Protein AF-A0A401X2Y4-F1 (afdb_monomer_lite)

Organism: NCBI:txid1226660

Foldseek 3Di:
DPQLVVLLVVDDPPPPVSNLVQLPDPVSLVNLVCVLCQLVDDDDPSVVCVVVVNDPDLDDSDQQQKAWCFAPQPVRHRPGSVVLVVVLQVCLPDPDPPPPVPHPSSVLSVPADRPDDDSSSVVSSRCNVTPVRTDIDGDRPPPDVVVNVCQLPDPPDQPAPQVADPCFARDESPCRLLVSLLNQVVVPDVSNVVSLCSNFVVVCVVQQFQTRDDDPLAFPWDWDFDVVLSNVFDFVVQWDWDQDPVVRDIGIYGPSQRGTAWTAARNRTQDHRHDGDPCHVVDDRYDDIDRCPDPVNVSRD

Secondary structure (DSSP, 8-state):
---HHHHHHTS-TT-HHHHHHHHT-HHHHHHHHHHHHTTTSSSSHHHHHHHTT--S-SS---GGG-EEEE-S-GGGTTSBTHHHHHHHHHHHH-S-----TT-HHHHHHHTS-SS---HHHHHHHHHHHHGGG-EEE---S---HHHHHHHHT-TT--TT----STTTTT---TTHHHHHHHHHHTT-HHHHHHHHHHHTHHHHHHHTBS-S--STTS---EEEE-HHHHHH--GGG-EEEEEEGGGTEEEEEE--TTTEEEEEETTEEEEETTEE-TTBTTB--S-PPPBTTSGGGTT--

Sequence (301 aa):
MRNPRRVLNELELDDRSGRARILNNPQWVKAFRKMWLKGKKGWSLASILRRLRLEDVVLTRQLDDMIVAECPLASWVGETLEAPYRRLLKYQTSSSHNPSLHDEETTFFSSFPNPIKDDAAFFLHLMQAWDTDLRWETTFANRNAKTLRKLLFHKQTLPGFNDSGAHLANIGFYDGNLRALKIAQQEGLQQVSRMVHRLTELPAKFFGINAGLVRPGAQADLCIIDPVALEKWDPEKTYHFIHRSQFGCRQIVNRPDAVVRNVIIGGKMVWDNGIYSEDFGKTASGRVIRAKDHPLEQGKM

Radius of gyration: 24.64 Å; chains: 1; bounding box: 68×46×63 Å

InterPro domains:
  IPR006680 Amidohydrolase-related [PF01979] (193-270)
  IPR011059 Metal-dependent hydrolase, composite domain superfamily [G3DSA:2.30.40.10] (161-295)
  IPR011059 Metal-dependent hydrolase, composite domain superfamily [SSF51338] (193-279)

Structure (mmCIF, N/CA/C/O backbone):
data_AF-A0A401X2Y4-F1
#
_entry.id   AF-A0A401X2Y4-F1
#
loop_
_atom_site.group_PDB
_atom_site.id
_atom_site.type_symbol
_atom_site.label_atom_id
_atom_site.label_alt_id
_atom_site.label_comp_id
_atom_site.label_asym_id
_atom_site.label_entity_id
_atom_site.label_seq_id
_atom_site.pdbx_PDB_ins_code
_atom_site.Cartn_x
_atom_site.Cartn_y
_atom_site.Cartn_z
_atom_site.occupancy
_atom_site.B_iso_or_equiv
_atom_site.auth_seq_id
_atom_site.auth_comp_id
_atom_site.auth_asym_id
_atom_site.auth_atom_id
_atom_site.pdbx_PDB_model_num
ATOM 1 N N . MET A 1 1 ? -1.386 16.624 -28.128 1.00 49.09 1 MET A N 1
ATOM 2 C CA . MET A 1 1 ? -1.174 15.158 -28.030 1.00 49.09 1 MET A CA 1
ATOM 3 C C . MET A 1 1 ? -1.725 14.686 -26.697 1.00 49.09 1 MET A C 1
ATOM 5 O O . MET A 1 1 ? -1.390 15.301 -25.691 1.00 49.09 1 MET A O 1
ATOM 9 N N . ARG A 1 2 ? -2.571 13.645 -26.681 1.00 60.19 2 ARG A N 1
ATOM 10 C CA . ARG A 1 2 ? -3.011 13.004 -25.428 1.00 60.19 2 ARG A CA 1
ATOM 11 C C . ARG A 1 2 ? -1.785 12.472 -24.667 1.00 60.19 2 ARG A C 1
ATOM 13 O O . ARG A 1 2 ? -0.788 12.111 -25.289 1.00 60.19 2 ARG A O 1
ATOM 20 N N . ASN A 1 3 ? -1.843 12.456 -23.334 1.00 77.06 3 ASN A N 1
ATOM 21 C CA . ASN A 1 3 ? -0.796 11.872 -22.486 1.00 77.06 3 ASN A CA 1
ATOM 22 C C . ASN A 1 3 ? -0.566 10.405 -22.917 1.00 77.06 3 ASN A C 1
ATOM 24 O O . ASN A 1 3 ? -1.526 9.638 -22.854 1.00 77.06 3 ASN A O 1
ATOM 28 N N . PRO A 1 4 ? 0.652 9.999 -23.339 1.00 79.62 4 PRO A N 1
ATOM 29 C CA . PRO A 1 4 ? 0.908 8.664 -23.891 1.00 79.62 4 PRO A CA 1
ATOM 30 C C . PRO A 1 4 ? 0.445 7.518 -22.986 1.00 79.62 4 PRO A C 1
ATOM 32 O O . PRO A 1 4 ? -0.037 6.506 -23.483 1.00 79.62 4 PRO A O 1
ATOM 35 N N . ARG A 1 5 ? 0.520 7.707 -21.661 1.00 79.62 5 ARG A N 1
ATOM 36 C CA . ARG A 1 5 ? 0.067 6.722 -20.665 1.00 79.62 5 ARG A CA 1
ATOM 37 C C . ARG A 1 5 ? -1.445 6.514 -20.679 1.00 79.62 5 ARG A C 1
ATOM 39 O O . ARG A 1 5 ? -1.909 5.399 -20.499 1.00 79.62 5 ARG A O 1
ATOM 46 N N . ARG A 1 6 ? -2.214 7.581 -20.920 1.00 83.19 6 ARG A N 1
ATOM 47 C CA . ARG A 1 6 ? -3.681 7.517 -20.944 1.00 83.19 6 ARG A CA 1
ATOM 48 C C . ARG A 1 6 ? -4.176 6.595 -22.056 1.00 83.19 6 ARG A C 1
ATOM 50 O O . ARG A 1 6 ? -5.133 5.878 -21.841 1.00 83.19 6 ARG A O 1
ATOM 57 N N . VAL A 1 7 ? -3.489 6.580 -23.197 1.00 86.75 7 VAL A N 1
ATOM 58 C CA . VAL A 1 7 ? -3.864 5.754 -24.355 1.00 86.75 7 VAL A CA 1
ATOM 59 C C . VAL A 1 7 ? -3.752 4.256 -24.044 1.00 86.75 7 VAL A C 1
ATOM 61 O O . VAL A 1 7 ? -4.580 3.487 -24.508 1.00 86.75 7 VAL A O 1
ATOM 64 N N . LEU A 1 8 ? -2.771 3.841 -23.232 1.00 86.69 8 LEU A N 1
ATOM 65 C CA . LEU A 1 8 ? -2.657 2.444 -22.791 1.00 86.69 8 LEU A CA 1
ATOM 66 C C . LEU A 1 8 ? -3.745 2.067 -21.779 1.00 86.69 8 LEU A C 1
ATOM 68 O O . LEU A 1 8 ? -4.275 0.966 -21.846 1.00 86.69 8 LEU A O 1
ATOM 72 N N . ASN A 1 9 ? -4.094 2.990 -20.879 1.00 85.19 9 ASN A N 1
ATOM 73 C CA . ASN A 1 9 ? -5.117 2.773 -19.851 1.00 85.19 9 ASN A CA 1
ATOM 74 C C . ASN A 1 9 ? -6.560 2.879 -20.381 1.00 85.19 9 ASN A C 1
ATOM 76 O O . ASN A 1 9 ? -7.489 2.589 -19.640 1.00 85.19 9 ASN A O 1
ATOM 80 N N . GLU A 1 10 ? -6.757 3.363 -21.612 1.00 89.44 10 GLU A N 1
ATOM 81 C CA . GLU A 1 10 ? -8.073 3.429 -22.270 1.00 89.44 10 GLU A CA 1
ATOM 82 C C . GLU A 1 10 ? -8.524 2.056 -22.801 1.00 89.44 10 GLU A C 1
ATOM 84 O O . GLU A 1 10 ? -9.693 1.898 -23.138 1.00 89.44 10 GLU A O 1
ATOM 89 N N . LEU A 1 11 ? -7.616 1.078 -22.880 1.00 89.88 11 LEU A N 1
ATOM 90 C CA . LEU A 1 11 ? -7.935 -0.294 -23.263 1.00 89.88 11 LEU A CA 1
ATOM 91 C C . LEU A 1 11 ? -8.299 -1.142 -22.045 1.00 89.88 11 LEU A C 1
ATOM 93 O O . LEU A 1 11 ? -7.768 -0.936 -20.952 1.00 89.88 11 LEU A O 1
ATOM 97 N N . GLU A 1 12 ? -9.146 -2.145 -22.270 1.00 87.06 12 GLU A N 1
ATOM 98 C CA . GLU A 1 12 ? -9.455 -3.164 -21.268 1.00 87.06 12 GLU A CA 1
ATOM 99 C C . GLU A 1 12 ? -8.186 -3.889 -20.811 1.00 87.06 12 GLU A C 1
ATOM 101 O O . GLU A 1 12 ? -7.270 -4.128 -21.604 1.00 87.06 12 GLU A O 1
ATOM 106 N N . LEU A 1 13 ? -8.136 -4.281 -19.535 1.00 83.31 13 LEU A N 1
ATOM 107 C CA . LEU A 1 13 ? -6.979 -4.967 -18.942 1.00 83.31 13 LEU A CA 1
ATOM 108 C C . LEU A 1 13 ? -6.581 -6.232 -19.713 1.00 83.31 13 LEU A C 1
ATOM 110 O O . LEU A 1 13 ? -5.391 -6.503 -19.852 1.00 83.31 13 LEU A O 1
ATOM 114 N N . ASP A 1 14 ? -7.537 -6.932 -20.313 1.00 86.62 14 ASP A N 1
ATOM 115 C CA . ASP A 1 14 ? -7.273 -8.173 -21.045 1.00 86.62 14 ASP A CA 1
ATOM 116 C C . ASP A 1 14 ? -6.919 -7.942 -22.528 1.00 86.62 14 ASP A C 1
ATOM 118 O O . ASP A 1 14 ? -6.455 -8.862 -23.203 1.00 86.62 14 ASP A O 1
ATOM 122 N N . ASP A 1 15 ? -7.036 -6.708 -23.047 1.00 92.88 15 ASP A N 1
ATOM 123 C CA . ASP A 1 15 ? -6.665 -6.377 -24.433 1.00 92.88 15 ASP A CA 1
ATOM 124 C C . ASP A 1 15 ? -5.148 -6.183 -24.611 1.00 92.88 15 ASP A C 1
ATOM 126 O O . ASP A 1 15 ? -4.638 -5.097 -24.923 1.00 92.88 15 ASP A O 1
ATOM 130 N N . ARG A 1 16 ? -4.403 -7.283 -24.453 1.00 93.94 16 ARG A N 1
ATOM 131 C CA . ARG A 1 16 ? -2.962 -7.335 -24.744 1.00 93.94 16 ARG A CA 1
ATOM 132 C C . ARG A 1 16 ? -2.663 -6.959 -26.197 1.00 93.94 16 ARG A C 1
ATOM 134 O O . ARG A 1 16 ? -1.670 -6.292 -26.476 1.00 93.94 16 ARG A O 1
ATOM 141 N N . SER A 1 17 ? -3.533 -7.352 -27.130 1.00 95.00 17 SER A N 1
ATOM 142 C CA . SER A 1 17 ? -3.347 -7.117 -28.568 1.00 95.00 17 SER A CA 1
ATOM 143 C C . SER A 1 17 ? -3.398 -5.625 -28.930 1.00 95.00 17 SER A C 1
ATOM 145 O O . SER A 1 17 ? -2.570 -5.122 -29.695 1.00 95.00 17 SER A O 1
ATOM 147 N N . GLY A 1 18 ? -4.345 -4.883 -28.353 1.00 95.50 18 GLY A N 1
ATOM 148 C CA . GLY A 1 18 ? -4.478 -3.443 -28.501 1.00 95.50 18 GLY A CA 1
ATOM 149 C C . GLY A 1 18 ? -3.293 -2.712 -27.892 1.00 95.50 18 GLY A C 1
ATOM 150 O O . GLY A 1 18 ? -2.702 -1.856 -28.559 1.00 95.50 18 GLY A O 1
ATOM 151 N N . ARG A 1 19 ? -2.876 -3.096 -26.678 1.00 95.56 19 ARG A N 1
ATOM 152 C CA . ARG A 1 19 ? -1.687 -2.513 -26.042 1.00 95.56 19 ARG A CA 1
ATOM 153 C C . ARG A 1 19 ? -0.428 -2.781 -26.853 1.00 95.56 19 ARG A C 1
ATOM 155 O O . ARG A 1 19 ? 0.315 -1.837 -27.112 1.00 95.56 19 ARG A O 1
ATOM 162 N N . ALA A 1 20 ? -0.235 -3.997 -27.361 1.00 95.19 20 ALA A N 1
ATOM 163 C CA . ALA A 1 20 ? 0.886 -4.329 -28.236 1.00 95.19 20 ALA A CA 1
ATOM 164 C C . ALA A 1 20 ? 0.915 -3.447 -29.499 1.00 95.19 20 ALA A C 1
ATOM 166 O O . ALA A 1 20 ? 1.973 -2.930 -29.860 1.00 95.19 20 ALA A O 1
ATOM 167 N N . ARG A 1 21 ? -0.234 -3.187 -30.143 1.00 96.25 21 ARG A N 1
ATOM 168 C CA . ARG A 1 21 ? -0.310 -2.260 -31.293 1.00 96.25 21 ARG A CA 1
ATOM 169 C C . ARG A 1 21 ? 0.109 -0.834 -30.928 1.00 96.25 21 ARG A C 1
ATOM 171 O O . ARG A 1 21 ? 0.808 -0.189 -31.707 1.00 96.25 21 ARG A O 1
ATOM 178 N N . ILE A 1 22 ? -0.286 -0.338 -29.754 1.00 95.06 22 ILE A N 1
ATOM 179 C CA . ILE A 1 22 ? 0.102 0.998 -29.270 1.00 95.06 22 ILE A CA 1
ATOM 180 C C . ILE A 1 22 ? 1.598 1.046 -28.945 1.00 95.06 22 ILE A C 1
ATOM 182 O O . ILE A 1 22 ? 2.294 1.955 -29.397 1.00 95.06 22 ILE A O 1
ATOM 186 N N . LEU A 1 23 ? 2.098 0.060 -28.195 1.00 94.56 23 LEU A N 1
ATOM 187 C CA . LEU A 1 23 ? 3.493 -0.033 -27.762 1.00 94.56 23 LEU A CA 1
ATOM 188 C C . LEU A 1 23 ? 4.467 -0.154 -28.940 1.00 94.56 23 LEU A C 1
ATOM 190 O O . LEU A 1 23 ? 5.599 0.315 -28.839 1.00 94.56 23 LEU A O 1
ATOM 194 N N . ASN A 1 24 ? 4.029 -0.727 -30.063 1.00 94.62 24 ASN A N 1
ATOM 195 C CA . ASN A 1 24 ? 4.819 -0.844 -31.291 1.00 94.62 24 ASN A CA 1
ATOM 196 C C . ASN A 1 24 ? 4.599 0.312 -32.287 1.00 94.62 24 ASN A C 1
ATOM 198 O O . ASN A 1 24 ? 5.260 0.365 -33.323 1.00 94.62 24 ASN A O 1
ATOM 202 N N . ASN A 1 25 ? 3.712 1.274 -32.001 1.00 96.06 25 ASN A N 1
ATOM 203 C CA . ASN A 1 25 ? 3.478 2.414 -32.886 1.00 96.06 25 ASN A CA 1
ATOM 204 C C . ASN A 1 25 ? 4.628 3.445 -32.783 1.00 96.06 25 ASN A C 1
ATOM 206 O O . ASN A 1 25 ? 4.812 4.049 -31.719 1.00 96.06 25 ASN A O 1
ATOM 210 N N . PRO A 1 26 ? 5.349 3.762 -33.881 1.00 95.38 26 PRO A N 1
ATOM 211 C CA . PRO A 1 26 ? 6.494 4.678 -33.841 1.00 95.38 26 PRO A CA 1
ATOM 212 C C . PRO A 1 26 ? 6.163 6.092 -33.341 1.00 95.38 26 PRO A C 1
ATOM 214 O O . PRO A 1 26 ? 6.978 6.729 -32.664 1.00 95.38 26 PRO A O 1
ATOM 217 N N . GLN A 1 27 ? 4.966 6.605 -33.648 1.00 94.50 27 GLN A N 1
ATOM 218 C CA . GLN A 1 27 ? 4.532 7.928 -33.192 1.00 94.50 27 GLN A CA 1
ATOM 219 C C . GLN A 1 27 ? 4.286 7.935 -31.682 1.00 94.50 27 GLN A C 1
ATOM 221 O O . GLN A 1 27 ? 4.707 8.871 -30.993 1.00 94.50 27 GLN A O 1
ATOM 226 N N . TRP A 1 28 ? 3.650 6.881 -31.162 1.00 94.44 28 TRP A N 1
ATOM 227 C CA . TRP A 1 28 ? 3.417 6.732 -29.729 1.00 94.44 28 TRP A CA 1
ATOM 228 C C . TRP A 1 28 ? 4.736 6.551 -28.973 1.00 94.44 28 TRP A C 1
ATOM 230 O O . TRP A 1 28 ? 4.981 7.282 -28.015 1.00 94.44 28 TRP A O 1
ATOM 240 N N . VAL A 1 29 ? 5.640 5.692 -29.460 1.00 94.56 29 VAL A N 1
ATOM 241 C CA . VAL A 1 29 ? 6.982 5.487 -28.882 1.00 94.56 29 VAL A CA 1
ATOM 242 C C . VAL A 1 29 ? 7.750 6.808 -28.798 1.00 94.56 29 VAL A C 1
ATOM 244 O O . VAL A 1 29 ? 8.319 7.144 -27.756 1.00 94.56 29 VAL A O 1
ATOM 247 N N . LYS A 1 30 ? 7.728 7.620 -29.863 1.00 93.75 30 LYS A N 1
ATOM 248 C CA . LYS A 1 30 ? 8.357 8.951 -29.866 1.00 93.75 30 LYS A CA 1
ATOM 249 C C . LYS A 1 30 ? 7.748 9.873 -28.803 1.00 93.75 30 LYS A C 1
ATOM 251 O O . LYS A 1 30 ? 8.491 10.564 -28.098 1.00 93.75 30 LYS A O 1
ATOM 256 N N . ALA A 1 31 ? 6.422 9.883 -28.665 1.00 92.06 31 ALA A N 1
ATOM 257 C CA . ALA A 1 31 ? 5.724 10.689 -27.665 1.00 92.06 31 ALA A CA 1
ATOM 258 C C . ALA A 1 31 ? 6.015 10.213 -26.229 1.00 92.06 31 ALA A C 1
ATOM 260 O O . ALA A 1 31 ? 6.309 11.041 -25.362 1.00 92.06 31 ALA A O 1
ATOM 261 N N . PHE A 1 32 ? 6.009 8.898 -25.989 1.00 92.44 32 PHE A N 1
ATOM 262 C CA . PHE A 1 32 ? 6.362 8.295 -24.706 1.00 92.44 32 PHE A CA 1
ATOM 263 C C . PHE A 1 32 ? 7.794 8.647 -24.310 1.00 92.44 32 PHE A C 1
ATOM 265 O O . PHE A 1 32 ? 8.014 9.154 -23.216 1.00 92.44 32 PHE A O 1
ATOM 272 N N . ARG A 1 33 ? 8.770 8.481 -25.210 1.00 92.69 33 ARG A N 1
ATOM 273 C CA . ARG A 1 33 ? 10.176 8.824 -24.938 1.00 92.69 33 ARG A CA 1
ATOM 274 C C . ARG A 1 33 ? 10.356 10.307 -24.624 1.00 92.69 33 ARG A C 1
ATOM 276 O O . ARG A 1 33 ? 11.074 10.648 -23.686 1.00 92.69 33 ARG A O 1
ATOM 283 N N . LYS A 1 34 ? 9.677 11.196 -25.361 1.00 90.50 34 LYS A N 1
ATOM 284 C CA . LYS A 1 34 ? 9.677 12.641 -25.072 1.00 90.50 34 LYS A CA 1
ATOM 285 C C . LYS A 1 34 ? 9.145 12.921 -23.664 1.00 90.50 34 LYS A C 1
ATOM 287 O O . LYS A 1 34 ? 9.745 13.709 -22.936 1.00 90.50 34 LYS A O 1
ATOM 292 N N . MET A 1 35 ? 8.051 12.265 -23.275 1.00 89.25 35 MET A N 1
ATOM 293 C CA . MET A 1 35 ? 7.505 12.354 -21.921 1.00 89.25 35 MET A CA 1
ATOM 294 C C . MET A 1 35 ? 8.481 11.778 -20.888 1.00 89.25 35 MET A C 1
ATOM 296 O O . MET A 1 35 ? 8.732 12.437 -19.891 1.00 89.25 35 MET A O 1
ATOM 300 N N . TRP A 1 36 ? 9.057 10.595 -21.107 1.00 90.44 36 TRP A N 1
ATOM 301 C CA . TRP A 1 36 ? 9.941 9.910 -20.159 1.00 90.44 36 TRP A CA 1
ATOM 302 C C . TRP A 1 36 ? 11.241 10.678 -19.886 1.00 90.44 36 TRP A C 1
ATOM 304 O O . TRP A 1 36 ? 11.694 10.769 -18.747 1.00 90.44 36 TRP A O 1
ATOM 314 N N . LEU A 1 37 ? 11.820 11.289 -20.922 1.00 89.75 37 LEU A N 1
ATOM 315 C CA . LEU A 1 37 ? 13.103 11.992 -20.847 1.00 89.75 37 LEU A CA 1
ATOM 316 C C . LEU A 1 37 ? 12.984 13.472 -20.435 1.00 89.75 37 LEU A C 1
ATOM 318 O O . LEU A 1 37 ? 14.005 14.111 -20.169 1.00 89.75 37 LEU A O 1
ATOM 322 N N . LYS A 1 38 ? 11.770 14.041 -20.366 1.00 86.25 38 LYS A N 1
ATOM 323 C CA . LYS A 1 38 ? 11.537 15.441 -19.951 1.00 86.25 38 LYS A CA 1
ATOM 324 C C . LYS A 1 38 ? 12.206 15.714 -18.593 1.00 86.25 38 LYS A C 1
ATOM 326 O O . LYS A 1 38 ? 11.891 15.033 -17.623 1.00 86.25 38 LYS A O 1
ATOM 331 N N . GLY A 1 39 ? 13.124 16.679 -18.523 1.00 80.81 39 GLY A N 1
ATOM 332 C CA . GLY A 1 39 ? 13.844 17.040 -17.289 1.00 80.81 39 GLY A CA 1
ATOM 333 C C . GLY A 1 39 ? 14.999 16.105 -16.892 1.00 80.81 39 GLY A C 1
ATOM 334 O O . GLY A 1 39 ? 15.643 16.335 -15.870 1.00 80.81 39 GLY A O 1
ATOM 335 N N . LYS A 1 40 ? 15.308 15.057 -17.674 1.00 81.94 40 LYS A N 1
ATOM 336 C CA . LYS A 1 40 ? 16.431 14.147 -17.373 1.00 81.94 40 LYS A CA 1
ATOM 337 C C . LYS A 1 40 ? 17.803 14.648 -17.829 1.00 81.94 40 LYS A C 1
ATOM 339 O O . LYS A 1 40 ? 18.806 14.221 -17.268 1.00 81.94 40 LYS A O 1
ATOM 344 N N . LYS A 1 41 ? 17.862 15.536 -18.826 1.00 73.94 41 LYS A N 1
ATOM 345 C CA . LYS A 1 41 ? 19.114 16.032 -19.427 1.00 73.94 41 LYS A CA 1
ATOM 346 C C . LYS A 1 41 ? 19.201 17.560 -19.369 1.00 73.94 41 LYS A C 1
ATOM 348 O O . LYS A 1 41 ? 18.191 18.243 -19.514 1.00 73.94 41 LYS A O 1
ATOM 353 N N . GLY A 1 42 ? 20.423 18.071 -19.200 1.00 72.50 42 GLY A N 1
ATOM 354 C CA . GLY A 1 42 ? 20.752 19.501 -19.250 1.00 72.50 42 GLY A CA 1
ATOM 355 C C . GLY A 1 42 ? 20.297 20.324 -18.037 1.00 72.50 42 GLY A C 1
ATOM 356 O O . GLY A 1 42 ? 19.650 19.816 -17.120 1.00 72.50 42 GLY A O 1
ATOM 357 N N . TRP A 1 43 ? 20.632 21.615 -18.055 1.00 68.19 43 TRP A N 1
ATOM 358 C CA . TRP A 1 43 ? 20.159 22.629 -17.109 1.00 68.19 43 TRP A CA 1
ATOM 359 C C . TRP A 1 43 ? 18.930 23.334 -17.694 1.00 68.19 43 TRP A C 1
ATOM 361 O O . TRP A 1 43 ? 19.042 24.213 -18.539 1.00 68.19 43 TRP A O 1
ATOM 371 N N . SER A 1 44 ? 17.742 22.903 -17.280 1.00 78.50 44 SER A N 1
ATOM 372 C CA . SER A 1 44 ? 16.461 23.509 -17.660 1.00 78.50 44 SER A CA 1
ATOM 373 C C . SER A 1 44 ? 15.562 23.629 -16.432 1.00 78.50 44 SER A C 1
ATOM 375 O O . SER A 1 44 ? 15.789 22.925 -15.446 1.00 78.50 44 SER A O 1
ATOM 377 N N . LEU A 1 45 ? 14.506 24.450 -16.492 1.00 77.69 45 LEU A N 1
ATOM 378 C CA . LEU A 1 45 ? 13.511 24.524 -15.414 1.00 77.69 45 LEU A CA 1
ATOM 379 C C . LEU A 1 45 ? 12.928 23.137 -15.092 1.00 77.69 45 LEU A C 1
ATOM 381 O O . LEU A 1 45 ? 12.810 22.777 -13.927 1.00 77.69 45 LEU A O 1
ATOM 385 N N . ALA A 1 46 ? 12.658 22.317 -16.113 1.00 74.44 46 ALA A N 1
ATOM 386 C CA . ALA A 1 46 ? 12.198 20.941 -15.928 1.00 74.44 46 ALA A CA 1
ATOM 387 C C . ALA A 1 46 ? 13.242 20.063 -15.214 1.00 74.44 46 ALA A C 1
ATOM 389 O O . ALA A 1 46 ? 12.879 19.229 -14.390 1.00 74.44 46 ALA A O 1
ATOM 390 N N . SER A 1 47 ? 14.534 20.261 -15.487 1.00 74.56 47 SER A N 1
ATOM 391 C CA . SER A 1 47 ? 15.616 19.544 -14.801 1.00 74.56 47 SER A CA 1
ATOM 392 C C . SER A 1 47 ? 15.760 19.974 -13.339 1.00 74.56 47 SER A C 1
ATOM 394 O O . SER A 1 47 ? 16.026 19.137 -12.478 1.00 74.56 47 SER A O 1
ATOM 396 N N . ILE A 1 48 ? 15.564 21.263 -13.046 1.00 76.50 48 ILE A N 1
ATOM 397 C CA . ILE A 1 48 ? 15.580 21.809 -11.682 1.00 76.50 48 ILE A CA 1
ATOM 398 C C . ILE A 1 48 ? 14.372 21.287 -10.896 1.00 76.50 48 ILE A C 1
ATOM 400 O O . ILE A 1 48 ? 14.554 20.707 -9.829 1.00 76.50 48 ILE A O 1
ATOM 404 N N . LEU A 1 49 ? 13.159 21.401 -11.449 1.00 76.38 49 LEU A N 1
ATOM 405 C CA . LEU A 1 49 ? 11.938 20.866 -10.836 1.00 76.38 49 LEU A CA 1
ATOM 406 C C . LEU A 1 49 ? 12.053 19.361 -10.577 1.00 76.38 49 LEU A C 1
ATOM 408 O O . LEU A 1 49 ? 11.691 18.904 -9.496 1.00 76.38 49 LEU A O 1
ATOM 412 N N . ARG A 1 50 ? 12.643 18.598 -11.508 1.00 76.50 50 ARG A N 1
ATOM 413 C CA . ARG A 1 50 ? 12.931 17.172 -11.310 1.00 76.50 50 ARG A CA 1
ATOM 414 C C . ARG A 1 50 ? 13.885 16.909 -10.153 1.00 76.50 50 ARG A C 1
ATOM 416 O O . ARG A 1 50 ? 13.592 16.061 -9.315 1.00 76.50 50 ARG A O 1
ATOM 423 N N . ARG A 1 51 ? 15.010 17.630 -10.080 1.00 75.44 51 ARG A N 1
ATOM 424 C CA . ARG A 1 51 ? 15.970 17.504 -8.964 1.00 75.44 51 ARG A CA 1
ATOM 425 C C . ARG A 1 51 ? 15.324 17.830 -7.616 1.00 75.44 51 ARG A C 1
ATOM 427 O O . ARG A 1 51 ? 15.673 17.212 -6.618 1.00 75.44 51 ARG A O 1
ATOM 434 N N . LEU A 1 52 ? 14.354 18.742 -7.606 1.00 76.88 52 LEU A N 1
ATOM 435 C CA . LEU A 1 52 ? 13.557 19.098 -6.430 1.00 76.88 52 LEU A CA 1
ATOM 436 C C . LEU A 1 52 ? 12.340 18.178 -6.201 1.00 76.88 52 LEU A C 1
ATOM 438 O O . LEU A 1 52 ? 11.616 18.376 -5.230 1.00 76.88 52 LEU A O 1
ATOM 442 N N . ARG A 1 53 ? 12.104 17.174 -7.063 1.00 71.19 53 ARG A N 1
ATOM 443 C CA . ARG A 1 53 ? 10.920 16.290 -7.060 1.00 71.19 53 ARG A CA 1
ATOM 444 C C . ARG A 1 53 ? 9.574 17.051 -7.111 1.00 71.19 53 ARG A C 1
ATOM 446 O O . ARG A 1 53 ? 8.582 16.583 -6.564 1.00 71.19 53 ARG A O 1
ATOM 453 N N . LEU A 1 54 ? 9.533 18.198 -7.794 1.00 73.56 54 LEU A N 1
ATOM 454 C CA . LEU A 1 54 ? 8.354 19.056 -8.012 1.00 73.56 54 LEU A CA 1
ATOM 455 C C . LEU A 1 54 ? 7.811 18.937 -9.448 1.00 73.56 54 LEU A C 1
ATOM 457 O O . LEU A 1 54 ? 7.421 19.923 -10.071 1.00 73.56 54 LEU A O 1
ATOM 461 N N . GLU A 1 55 ? 7.866 17.739 -10.023 1.00 68.94 55 GLU A N 1
ATOM 462 C CA . GLU A 1 55 ? 7.425 17.516 -11.399 1.00 68.94 55 GLU A CA 1
ATOM 463 C C . GLU A 1 55 ? 5.899 17.476 -11.508 1.00 68.94 55 GLU A C 1
ATOM 465 O O . GLU A 1 55 ? 5.203 17.019 -10.606 1.00 68.94 55 GLU A O 1
ATOM 470 N N . ASP A 1 56 ? 5.380 17.857 -12.674 1.00 67.44 56 ASP A N 1
ATOM 471 C CA . ASP A 1 56 ? 3.960 17.768 -13.037 1.00 67.44 56 ASP A CA 1
ATOM 472 C C . ASP A 1 56 ? 3.490 16.321 -13.307 1.00 67.44 56 ASP A C 1
ATOM 474 O O . ASP A 1 56 ? 2.407 16.081 -13.844 1.00 67.44 56 ASP A O 1
ATOM 478 N N . VAL A 1 57 ? 4.315 15.330 -12.958 1.00 68.88 57 VAL A N 1
ATOM 479 C CA . VAL A 1 57 ? 4.110 13.912 -13.245 1.00 68.88 57 VAL A CA 1
ATOM 480 C C . VAL A 1 57 ? 4.072 13.133 -11.933 1.00 68.88 57 VAL A C 1
ATOM 482 O O . VAL A 1 57 ? 5.068 13.043 -11.228 1.00 68.88 57 VAL A O 1
ATOM 485 N N . VAL A 1 58 ? 2.922 12.519 -11.645 1.00 66.81 58 VAL A N 1
ATOM 486 C CA . VAL A 1 58 ? 2.680 11.761 -10.400 1.00 66.81 58 VAL A CA 1
ATOM 487 C C . VAL A 1 58 ? 3.553 10.501 -10.282 1.00 66.81 58 VAL A C 1
ATOM 489 O O . VAL A 1 58 ? 3.945 10.120 -9.184 1.00 66.81 58 VAL A O 1
ATOM 492 N N . LEU A 1 59 ? 3.877 9.854 -11.407 1.00 72.81 59 LEU A N 1
ATOM 493 C CA . LEU A 1 59 ? 4.712 8.649 -11.421 1.00 72.81 59 LEU A CA 1
ATOM 494 C C . LEU A 1 59 ? 6.179 9.019 -11.614 1.00 72.81 59 LEU A C 1
ATOM 496 O O . LEU A 1 59 ? 6.515 9.762 -12.542 1.00 72.81 59 LEU A O 1
ATOM 500 N N . THR A 1 60 ? 7.046 8.448 -10.775 1.00 82.69 60 THR A N 1
ATOM 501 C CA . THR A 1 60 ? 8.492 8.549 -10.980 1.00 82.69 60 THR A CA 1
ATOM 502 C C . THR A 1 60 ? 8.873 7.961 -12.336 1.00 82.69 60 THR A C 1
ATOM 504 O O . THR A 1 60 ? 8.206 7.080 -12.878 1.00 82.69 60 THR A O 1
ATOM 507 N N . ARG A 1 61 ? 9.960 8.481 -12.892 1.00 89.19 61 ARG A N 1
ATOM 508 C CA . ARG A 1 61 ? 10.576 7.973 -14.121 1.00 89.19 61 ARG A CA 1
ATOM 509 C C . ARG A 1 61 ? 12.009 7.531 -13.853 1.00 89.19 61 ARG A C 1
ATOM 511 O O . ARG A 1 61 ? 12.808 7.489 -14.780 1.00 89.19 61 ARG A O 1
ATOM 518 N N . GLN A 1 62 ? 12.374 7.322 -12.593 1.00 88.62 62 GLN A N 1
ATOM 519 C CA . GLN A 1 62 ? 13.710 6.897 -12.191 1.00 88.62 62 GLN A CA 1
ATOM 520 C C . GLN A 1 62 ? 13.662 5.410 -11.874 1.00 88.62 62 GLN A C 1
ATOM 522 O O . GLN A 1 62 ? 12.808 4.989 -11.099 1.00 88.62 62 GLN A O 1
ATOM 527 N N . LEU A 1 63 ? 14.540 4.629 -12.503 1.00 93.88 63 LEU A N 1
ATOM 528 C CA . LEU A 1 63 ? 14.522 3.175 -12.364 1.00 93.88 63 LEU A CA 1
ATOM 529 C C . LEU A 1 63 ? 14.888 2.720 -10.940 1.00 93.88 63 LEU A C 1
ATOM 531 O O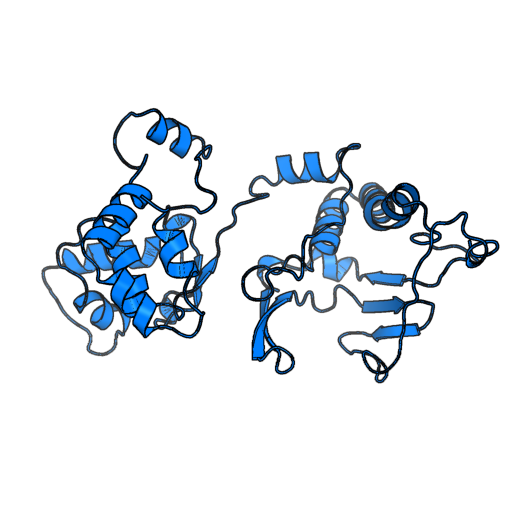 . LEU A 1 63 ? 14.458 1.658 -10.508 1.00 93.88 63 LEU A O 1
ATOM 535 N N . ASP A 1 64 ? 15.636 3.535 -10.197 1.00 93.88 64 ASP A N 1
ATOM 536 C CA . ASP A 1 64 ? 16.010 3.303 -8.799 1.00 93.88 64 ASP A CA 1
ATOM 537 C C . ASP A 1 64 ? 14.861 3.549 -7.804 1.00 93.88 64 ASP A C 1
ATOM 539 O O . ASP A 1 64 ? 14.877 3.002 -6.707 1.00 93.88 64 ASP A O 1
ATOM 543 N N . ASP A 1 65 ? 13.838 4.320 -8.187 1.00 91.25 65 ASP A N 1
ATOM 544 C CA . ASP A 1 65 ? 12.607 4.504 -7.406 1.00 91.25 65 ASP A CA 1
ATOM 545 C C . ASP A 1 65 ? 11.552 3.395 -7.703 1.00 91.25 65 ASP A C 1
ATOM 547 O O . ASP A 1 65 ? 10.444 3.447 -7.161 1.00 91.25 65 ASP A O 1
ATOM 551 N N . MET A 1 66 ? 11.841 2.435 -8.597 1.00 94.38 66 MET A N 1
ATOM 552 C CA . MET A 1 66 ? 10.897 1.413 -9.086 1.00 94.38 66 MET A CA 1
ATOM 553 C C . MET A 1 66 ? 11.354 0.007 -8.685 1.00 94.38 66 MET A C 1
ATOM 555 O O . MET A 1 66 ? 12.243 -0.549 -9.326 1.00 94.38 66 MET A O 1
ATOM 559 N N . ILE A 1 67 ? 10.747 -0.568 -7.645 1.00 94.12 67 ILE A N 1
ATOM 560 C CA . ILE A 1 67 ? 11.072 -1.912 -7.137 1.00 94.12 67 ILE A CA 1
ATOM 561 C C . ILE A 1 67 ? 10.228 -2.941 -7.884 1.00 94.12 67 ILE A C 1
ATOM 563 O O . ILE A 1 67 ? 9.008 -2.813 -7.917 1.00 94.12 67 ILE A O 1
ATOM 567 N N . VAL A 1 68 ? 10.840 -3.948 -8.498 1.00 94.94 68 VAL A N 1
ATOM 568 C CA . VAL A 1 68 ? 10.116 -4.991 -9.234 1.00 94.94 68 VAL A CA 1
ATOM 569 C C . VAL A 1 68 ? 9.322 -5.846 -8.251 1.00 94.94 68 VAL A C 1
ATOM 571 O O . VAL A 1 68 ? 9.895 -6.466 -7.359 1.00 94.94 68 VAL A O 1
ATOM 574 N N . ALA A 1 69 ? 8.005 -5.887 -8.433 1.00 91.44 69 ALA A N 1
ATOM 575 C CA . ALA A 1 69 ? 7.100 -6.692 -7.619 1.00 91.44 69 ALA A CA 1
ATOM 576 C C . ALA A 1 69 ? 6.811 -8.039 -8.288 1.00 91.44 69 ALA A C 1
ATOM 578 O O . ALA A 1 69 ? 6.822 -9.073 -7.631 1.00 91.44 69 ALA A O 1
ATOM 579 N N . GLU A 1 70 ? 6.576 -8.034 -9.603 1.00 92.88 70 GLU A N 1
ATOM 580 C CA . GLU A 1 70 ? 6.330 -9.239 -10.400 1.00 92.88 70 GLU A CA 1
ATOM 581 C C . GLU A 1 70 ? 6.887 -9.029 -11.807 1.00 92.88 70 GLU A C 1
ATOM 583 O O . GLU A 1 70 ? 6.721 -7.955 -12.386 1.00 92.88 70 GLU A O 1
ATOM 588 N N . CYS A 1 71 ? 7.563 -10.035 -12.353 1.00 95.69 71 CYS A N 1
ATOM 589 C CA . CYS A 1 71 ? 7.904 -10.107 -13.770 1.00 95.69 71 CYS A CA 1
ATOM 590 C C . CYS A 1 71 ? 8.237 -11.557 -14.155 1.00 95.69 71 CYS A C 1
ATOM 592 O O . CYS A 1 71 ? 8.450 -12.380 -13.260 1.00 95.69 71 CYS A O 1
ATOM 594 N N . PRO A 1 72 ? 8.316 -11.884 -15.457 1.00 96.31 72 PRO A N 1
ATOM 595 C CA . PRO A 1 72 ? 8.706 -13.220 -15.907 1.00 96.31 72 PRO A CA 1
ATOM 596 C C . PRO A 1 72 ? 10.096 -13.685 -15.438 1.00 96.31 72 PRO A C 1
ATOM 598 O O . PRO A 1 72 ? 10.318 -14.885 -15.352 1.00 96.31 72 PRO A O 1
ATOM 601 N N . LEU A 1 73 ? 11.014 -12.767 -15.104 1.00 94.88 73 LEU A N 1
ATOM 602 C CA . LEU A 1 73 ? 12.338 -13.092 -14.562 1.00 94.88 73 LEU A CA 1
ATOM 603 C C . LEU A 1 73 ? 12.330 -13.002 -13.031 1.00 94.88 73 LEU A C 1
ATOM 605 O O . LEU A 1 73 ? 12.507 -11.929 -12.452 1.00 94.88 73 LEU A O 1
ATOM 609 N N . ALA A 1 74 ? 12.158 -14.140 -12.358 1.00 92.69 74 ALA A N 1
ATOM 610 C CA . ALA A 1 74 ? 12.044 -14.190 -10.897 1.00 92.69 74 ALA A CA 1
ATOM 611 C C . ALA A 1 74 ? 13.247 -13.565 -10.161 1.00 92.69 74 ALA A C 1
ATOM 613 O O . ALA A 1 74 ? 13.081 -13.004 -9.080 1.00 92.69 74 ALA A O 1
ATOM 614 N N . SER A 1 75 ? 14.442 -13.603 -10.763 1.00 93.25 75 SER A N 1
ATOM 615 C CA . SER A 1 75 ? 15.667 -13.011 -10.211 1.00 93.25 75 SER A CA 1
ATOM 616 C C . SER A 1 75 ? 15.612 -11.487 -10.050 1.00 93.25 75 SER A C 1
ATOM 618 O O . SER A 1 75 ? 16.404 -10.939 -9.289 1.00 93.25 75 SER A O 1
ATOM 620 N N . TRP A 1 76 ? 14.696 -10.794 -10.736 1.00 95.50 76 TRP A N 1
ATOM 621 C CA . TRP A 1 76 ? 14.558 -9.337 -10.639 1.00 95.50 76 TRP A CA 1
ATOM 622 C C . TRP A 1 76 ? 13.649 -8.911 -9.486 1.00 95.50 76 TRP A C 1
ATOM 624 O O . TRP A 1 76 ? 13.699 -7.754 -9.072 1.00 95.50 76 TRP A O 1
ATOM 634 N N . VAL A 1 77 ? 12.794 -9.805 -8.981 1.00 94.44 77 VAL A N 1
ATOM 635 C CA . VAL A 1 77 ? 11.799 -9.470 -7.953 1.00 94.44 77 VAL A CA 1
ATOM 636 C C . VAL A 1 77 ? 12.500 -9.005 -6.673 1.00 94.44 77 VAL A C 1
ATOM 638 O O . VAL A 1 77 ? 13.375 -9.683 -6.140 1.00 94.44 77 VAL A O 1
ATOM 641 N N . GLY A 1 78 ? 12.108 -7.831 -6.176 1.00 92.19 78 GLY A N 1
ATOM 642 C CA . GLY A 1 78 ? 12.719 -7.164 -5.024 1.00 92.19 78 GLY A CA 1
ATOM 643 C C . GLY A 1 78 ? 13.903 -6.248 -5.362 1.00 92.19 78 GLY A C 1
ATOM 644 O O . GLY A 1 78 ? 14.291 -5.434 -4.522 1.00 92.19 78 GLY A O 1
ATOM 645 N N . GLU A 1 79 ? 14.452 -6.309 -6.578 1.00 95.12 79 GLU A N 1
ATOM 646 C CA . GLU A 1 79 ? 15.446 -5.342 -7.049 1.00 95.12 79 GLU A CA 1
ATOM 647 C C . GLU A 1 79 ? 14.775 -4.072 -7.590 1.00 95.12 79 GLU A C 1
ATOM 649 O O . GLU A 1 79 ? 13.617 -4.071 -8.012 1.00 95.12 79 GLU A O 1
ATOM 654 N N . THR A 1 80 ? 15.518 -2.966 -7.633 1.00 96.81 80 THR A N 1
ATOM 655 C CA . THR A 1 80 ? 15.091 -1.801 -8.416 1.00 96.81 80 THR A CA 1
ATOM 656 C C . THR A 1 80 ? 15.352 -2.054 -9.898 1.00 96.81 80 THR A C 1
ATOM 658 O O . THR A 1 80 ? 16.341 -2.698 -10.238 1.00 96.81 80 THR A O 1
ATOM 661 N N . LEU A 1 81 ? 14.538 -1.496 -10.801 1.00 97.12 81 LEU A N 1
ATOM 662 C CA . LEU A 1 81 ? 14.735 -1.629 -12.257 1.00 97.12 81 LEU A CA 1
ATOM 663 C C . LEU A 1 81 ? 16.093 -1.088 -12.752 1.00 97.12 81 LEU A C 1
ATOM 665 O O . LEU A 1 81 ? 16.514 -1.384 -13.870 1.00 97.12 81 LEU A O 1
ATOM 669 N N . GLU A 1 82 ? 16.796 -0.302 -11.935 1.00 96.88 82 GLU A N 1
ATOM 670 C CA . GLU A 1 82 ? 18.152 0.177 -12.215 1.00 96.88 82 GLU A CA 1
ATOM 671 C C . GLU A 1 82 ? 19.179 -0.970 -12.219 1.00 96.88 82 GLU A C 1
ATOM 673 O O . GLU A 1 82 ? 20.121 -0.949 -13.013 1.00 96.88 82 GLU A O 1
ATOM 678 N N . ALA A 1 83 ? 19.011 -1.982 -11.362 1.00 95.69 83 ALA A N 1
ATOM 679 C CA . ALA A 1 83 ? 19.924 -3.121 -11.276 1.00 95.69 83 ALA A CA 1
ATOM 680 C C . ALA A 1 83 ? 19.984 -3.943 -12.585 1.00 95.69 83 ALA A C 1
ATOM 682 O O . ALA A 1 83 ? 21.081 -4.036 -13.155 1.00 95.69 83 ALA A O 1
ATOM 683 N N . PRO A 1 84 ? 18.863 -4.450 -13.143 1.00 95.88 84 PRO A N 1
ATOM 684 C CA . PRO A 1 84 ? 18.875 -5.139 -14.430 1.00 95.88 84 PRO A CA 1
ATOM 685 C C . PRO A 1 84 ? 19.283 -4.225 -15.587 1.00 95.88 84 PRO A C 1
ATOM 687 O O . PRO A 1 84 ? 19.984 -4.671 -16.493 1.00 95.88 84 PRO A O 1
ATOM 690 N N . TYR A 1 85 ? 18.948 -2.929 -15.548 1.00 97.12 85 TYR A N 1
ATOM 691 C CA . TYR A 1 85 ? 19.425 -1.979 -16.558 1.00 97.12 85 TYR A CA 1
ATOM 692 C C . TYR A 1 85 ? 20.960 -1.882 -16.579 1.00 97.12 85 TYR A C 1
ATOM 694 O O . TYR A 1 85 ? 21.579 -1.917 -17.643 1.00 97.12 85 TYR A O 1
ATOM 702 N N . ARG A 1 86 ? 21.612 -1.831 -15.409 1.00 95.25 86 ARG A N 1
ATOM 703 C CA . ARG A 1 86 ? 23.082 -1.854 -15.316 1.00 95.25 86 ARG A CA 1
ATOM 704 C C . ARG A 1 86 ? 23.681 -3.181 -15.764 1.00 95.25 86 ARG A C 1
ATOM 706 O O . ARG A 1 86 ? 24.756 -3.168 -16.365 1.00 95.25 86 ARG A O 1
ATOM 713 N N . ARG A 1 87 ? 23.026 -4.309 -15.473 1.00 94.62 87 ARG A N 1
ATOM 714 C CA . ARG A 1 87 ? 23.459 -5.629 -15.960 1.00 94.62 87 ARG A CA 1
ATOM 715 C C . ARG A 1 87 ? 23.378 -5.708 -17.486 1.00 94.62 87 ARG A C 1
ATOM 717 O O . ARG A 1 87 ? 24.364 -6.107 -18.098 1.00 94.62 87 ARG A O 1
ATOM 724 N N . LEU A 1 88 ? 22.310 -5.189 -18.098 1.00 94.69 88 LEU A N 1
ATOM 725 C CA . LEU A 1 88 ? 22.188 -5.078 -19.556 1.00 94.69 88 LEU A CA 1
ATOM 726 C C . LEU A 1 88 ? 23.317 -4.237 -20.169 1.00 94.69 88 LEU A C 1
ATOM 728 O O . LEU A 1 88 ? 23.932 -4.653 -21.148 1.00 94.69 88 LEU A O 1
ATOM 732 N N . LEU A 1 89 ? 23.625 -3.068 -19.592 1.00 94.25 89 LEU A N 1
ATOM 733 C CA . LEU A 1 89 ? 24.725 -2.228 -20.083 1.00 94.25 89 LEU A CA 1
ATOM 734 C C . LEU A 1 89 ? 26.070 -2.967 -20.030 1.00 94.25 89 LEU A C 1
ATOM 736 O O . LEU A 1 89 ? 26.834 -2.909 -20.988 1.00 94.25 89 LEU A O 1
ATOM 740 N N . LYS A 1 90 ? 26.343 -3.701 -18.943 1.00 91.56 90 LYS A N 1
ATOM 741 C CA . LYS A 1 90 ? 27.558 -4.524 -18.821 1.00 91.56 90 LYS A CA 1
ATOM 742 C C . LYS A 1 90 ? 27.596 -5.632 -19.873 1.00 91.56 90 LYS A C 1
ATOM 744 O O . LYS A 1 90 ? 28.611 -5.761 -20.555 1.00 91.56 90 LYS A O 1
ATOM 749 N N . TYR A 1 91 ? 26.490 -6.358 -20.041 1.00 89.62 91 TYR A N 1
ATOM 750 C CA . TYR A 1 91 ? 26.326 -7.412 -21.047 1.00 89.62 91 TYR A CA 1
ATOM 751 C C . TYR A 1 91 ? 26.627 -6.907 -22.468 1.00 89.62 91 TYR A C 1
ATOM 753 O O . TYR A 1 91 ? 27.379 -7.533 -23.212 1.00 89.62 91 TYR A O 1
ATOM 761 N N . GLN A 1 92 ? 26.124 -5.724 -22.831 1.00 91.50 92 GLN A N 1
ATOM 762 C CA . GLN A 1 92 ? 26.361 -5.136 -24.154 1.00 91.50 92 GLN A CA 1
ATOM 763 C C . GLN A 1 92 ? 27.810 -4.673 -24.378 1.00 91.50 92 GLN A C 1
ATOM 765 O O . GLN A 1 92 ? 28.254 -4.597 -25.522 1.00 91.50 92 GLN A O 1
ATOM 770 N N . THR A 1 93 ? 28.555 -4.382 -23.307 1.00 88.75 93 THR A N 1
ATOM 771 C CA . THR A 1 93 ? 29.967 -3.957 -23.382 1.00 88.75 93 THR A CA 1
ATOM 772 C C . THR A 1 93 ? 30.974 -5.104 -23.298 1.00 88.75 93 THR A C 1
ATOM 774 O O . THR A 1 93 ? 32.135 -4.919 -23.657 1.00 88.75 93 THR A O 1
ATOM 777 N N . SER A 1 94 ? 30.568 -6.283 -22.820 1.00 82.75 94 SER A N 1
ATOM 778 C CA . SER A 1 94 ? 31.450 -7.446 -22.708 1.00 82.75 94 SER A CA 1
ATOM 779 C C . SER A 1 94 ? 31.677 -8.122 -24.067 1.00 82.75 94 SER A C 1
ATOM 781 O O . SER A 1 94 ? 30.749 -8.677 -24.654 1.00 82.75 94 SER A O 1
ATOM 783 N N . SER A 1 95 ? 32.929 -8.116 -24.543 1.00 60.59 95 SER A N 1
ATOM 784 C CA . SER A 1 95 ? 33.359 -8.716 -25.822 1.00 60.59 95 SER A CA 1
ATOM 785 C C . SER A 1 95 ? 33.237 -10.245 -25.882 1.00 60.59 95 SER A C 1
ATOM 787 O O . SER A 1 95 ? 33.270 -10.826 -26.962 1.00 60.59 95 SER A O 1
ATOM 789 N N . SER A 1 96 ? 33.101 -10.909 -24.736 1.00 56.28 96 SER A N 1
ATOM 790 C CA . SER A 1 96 ? 32.891 -12.350 -24.612 1.00 56.28 96 SER A CA 1
ATOM 791 C C . SER A 1 96 ? 31.437 -12.608 -24.238 1.00 56.28 96 SER A C 1
ATOM 793 O O . SER A 1 96 ? 31.078 -12.674 -23.064 1.00 56.28 96 SER A O 1
ATOM 795 N N . HIS A 1 97 ? 30.585 -12.761 -25.252 1.00 56.72 97 HIS A N 1
ATOM 796 C CA . HIS A 1 97 ? 29.281 -13.391 -25.074 1.00 56.72 97 HIS A CA 1
ATOM 797 C C . HIS A 1 97 ? 29.551 -14.857 -24.747 1.00 56.72 97 HIS A C 1
ATOM 799 O O . HIS A 1 97 ? 29.631 -15.693 -25.641 1.00 56.72 97 HIS A O 1
ATOM 805 N N . ASN A 1 98 ? 29.772 -15.157 -23.471 1.00 47.66 98 ASN A N 1
ATOM 806 C CA . ASN A 1 98 ? 29.724 -16.518 -22.973 1.00 47.66 98 ASN A CA 1
ATOM 807 C C . ASN A 1 98 ? 28.333 -16.676 -22.358 1.00 47.66 98 ASN A C 1
ATOM 809 O O . ASN A 1 98 ? 28.187 -16.482 -21.150 1.00 47.66 98 ASN A O 1
ATOM 813 N N . PRO A 1 99 ? 27.283 -16.918 -23.170 1.00 49.44 99 PRO A N 1
ATOM 814 C CA . PRO A 1 99 ? 26.017 -17.327 -22.610 1.00 49.44 99 PRO A CA 1
ATOM 815 C C . PRO A 1 99 ? 26.298 -18.657 -21.921 1.00 49.44 99 PRO A C 1
ATOM 817 O O . PRO A 1 99 ? 26.433 -19.696 -22.568 1.00 49.44 99 PRO A O 1
ATOM 820 N N . SER A 1 100 ? 26.404 -18.653 -20.594 1.00 47.09 100 SER A N 1
ATOM 821 C CA . SER A 1 100 ? 26.000 -19.852 -19.887 1.00 47.09 100 SER A CA 1
ATOM 822 C C . SER A 1 100 ? 24.563 -20.103 -20.344 1.00 47.09 100 SER A C 1
ATOM 824 O O . SER A 1 100 ? 23.687 -19.261 -20.160 1.00 47.09 100 SER A O 1
ATOM 826 N N . LEU A 1 101 ? 24.348 -21.230 -21.023 1.00 47.50 101 LEU A N 1
ATOM 827 C CA . LEU A 1 101 ? 23.093 -21.686 -21.641 1.00 47.50 101 LEU A CA 1
ATOM 828 C C . LEU A 1 101 ? 21.941 -21.900 -20.628 1.00 47.50 101 LEU A C 1
ATOM 830 O O . LEU A 1 101 ? 21.034 -22.687 -20.879 1.00 47.50 101 LEU A O 1
ATOM 834 N N . HIS A 1 102 ? 21.987 -21.256 -19.461 1.00 53.28 102 HIS A N 1
ATOM 835 C CA . HIS A 1 102 ? 21.107 -21.475 -18.313 1.00 53.28 102 HIS A CA 1
ATOM 836 C C . HIS A 1 102 ? 20.637 -20.192 -17.614 1.00 53.28 102 HIS A C 1
ATOM 838 O O . HIS A 1 102 ? 19.950 -20.295 -16.604 1.00 53.28 102 HIS A O 1
ATOM 844 N N . ASP A 1 103 ? 20.975 -19.001 -18.116 1.00 79.88 103 ASP A N 1
ATOM 845 C CA . ASP A 1 103 ? 20.489 -17.754 -17.520 1.00 79.88 103 ASP A CA 1
ATOM 846 C C . ASP A 1 103 ? 19.405 -17.101 -18.393 1.00 79.88 103 ASP A C 1
ATOM 848 O O . ASP A 1 103 ? 19.689 -16.514 -19.441 1.00 79.88 103 ASP A O 1
ATOM 852 N N . GLU A 1 104 ? 18.149 -17.215 -17.950 1.00 89.81 104 GLU A N 1
ATOM 853 C CA . GLU A 1 104 ? 16.968 -16.613 -18.585 1.00 89.81 104 GLU A CA 1
ATOM 854 C C . GLU A 1 104 ? 17.133 -15.095 -18.790 1.00 89.81 104 GLU A C 1
ATOM 856 O O . GLU A 1 104 ? 16.649 -14.543 -19.783 1.00 89.81 104 GLU A O 1
ATOM 861 N N . GLU A 1 105 ? 17.867 -14.419 -17.895 1.00 91.19 105 GLU A N 1
ATOM 862 C CA . GLU A 1 105 ? 18.170 -12.990 -18.005 1.00 91.19 105 GLU A CA 1
ATOM 863 C C . GLU A 1 105 ? 19.045 -12.701 -19.231 1.00 91.19 105 GLU A C 1
ATOM 865 O O . GLU A 1 105 ? 18.730 -11.807 -20.018 1.00 91.19 105 GLU A O 1
ATOM 870 N N . THR A 1 106 ? 20.105 -13.481 -19.445 1.00 89.44 106 THR A N 1
ATOM 871 C CA . THR A 1 106 ? 20.995 -13.335 -20.604 1.00 89.44 106 THR A CA 1
ATOM 872 C C . THR A 1 106 ? 20.251 -13.588 -21.922 1.00 89.44 106 THR A C 1
ATOM 874 O O . THR A 1 106 ? 20.404 -12.824 -22.882 1.00 89.44 106 THR A O 1
ATOM 877 N N . THR A 1 107 ? 19.380 -14.606 -21.973 1.00 91.38 107 THR A N 1
ATOM 878 C CA . THR A 1 107 ? 18.498 -14.830 -23.131 1.00 91.38 107 THR A CA 1
ATOM 879 C C . THR A 1 107 ? 17.594 -13.624 -23.367 1.00 91.38 107 THR A C 1
ATOM 881 O O . THR A 1 107 ? 17.496 -13.143 -24.497 1.00 91.38 107 THR A O 1
ATOM 884 N N . PHE A 1 108 ? 16.985 -13.071 -22.319 1.00 94.19 108 PHE A N 1
ATOM 885 C CA . PHE A 1 108 ? 16.158 -11.878 -22.448 1.00 94.19 108 PHE A CA 1
ATOM 886 C C . PHE A 1 108 ? 16.965 -10.652 -22.902 1.00 94.19 108 PHE A C 1
ATOM 888 O O . PHE A 1 108 ? 16.518 -9.927 -23.793 1.00 94.19 108 PHE A O 1
ATOM 895 N N . PHE A 1 109 ? 18.181 -10.445 -22.390 1.00 94.31 109 PHE A N 1
ATOM 896 C CA . PHE A 1 109 ? 19.075 -9.362 -22.810 1.00 94.31 109 PHE A CA 1
ATOM 897 C C . PHE A 1 109 ? 19.436 -9.416 -24.295 1.00 94.31 109 PHE A C 1
ATOM 899 O O . PHE A 1 109 ? 19.555 -8.363 -24.924 1.00 94.31 109 PHE A O 1
ATOM 906 N N . SER A 1 110 ? 19.530 -10.610 -24.887 1.00 92.25 110 SER A N 1
ATOM 907 C CA . SER A 1 110 ? 19.757 -10.763 -26.332 1.00 92.25 110 SER A CA 1
ATOM 908 C C . SER A 1 110 ? 18.624 -10.194 -27.202 1.00 92.25 110 SER A C 1
ATOM 910 O O . SER A 1 110 ? 18.858 -9.855 -28.360 1.00 92.25 110 SER A O 1
ATOM 912 N N . SER A 1 111 ? 17.415 -10.029 -26.647 1.00 94.56 111 SER A N 1
ATOM 913 C CA . SER A 1 111 ? 16.277 -9.438 -27.363 1.00 94.56 111 SER A CA 1
ATOM 914 C C . SER A 1 111 ? 16.338 -7.909 -27.466 1.00 94.56 111 SER A C 1
ATOM 916 O O . SER A 1 111 ? 15.599 -7.321 -28.257 1.00 94.56 111 SER A O 1
ATOM 918 N N . PHE A 1 112 ? 17.197 -7.243 -26.685 1.00 95.38 112 PHE A N 1
ATOM 919 C CA . PHE A 1 112 ? 17.297 -5.784 -26.689 1.00 95.38 112 PHE A CA 1
ATOM 920 C C . PHE A 1 112 ? 18.135 -5.272 -27.868 1.00 95.38 112 PHE A C 1
ATOM 922 O O . PHE A 1 112 ? 19.134 -5.891 -28.242 1.00 95.38 112 PHE A O 1
ATOM 929 N N . PRO A 1 113 ? 17.832 -4.068 -28.392 1.00 92.81 113 PRO A N 1
ATOM 930 C CA . PRO A 1 113 ? 18.747 -3.365 -29.283 1.00 92.81 113 PRO A CA 1
ATOM 931 C C . PRO A 1 113 ? 20.120 -3.168 -28.625 1.00 92.81 113 PRO A C 1
ATOM 933 O O . PRO A 1 113 ? 20.199 -2.665 -27.500 1.00 92.81 113 PRO A O 1
ATOM 936 N N . ASN A 1 114 ? 21.192 -3.521 -29.338 1.00 91.25 114 ASN A N 1
ATOM 937 C CA . ASN A 1 114 ? 22.577 -3.360 -28.896 1.00 91.25 114 ASN A CA 1
ATOM 938 C C . ASN A 1 114 ? 23.337 -2.399 -29.840 1.00 91.25 114 ASN A C 1
ATOM 940 O O . ASN A 1 114 ? 23.472 -2.720 -31.022 1.00 91.25 114 ASN A O 1
ATOM 944 N N . PRO A 1 115 ? 23.820 -1.230 -29.368 1.00 92.94 115 PRO A N 1
ATOM 945 C CA . PRO A 1 115 ? 23.734 -0.725 -27.995 1.00 92.94 115 PRO A CA 1
ATOM 946 C C . PRO A 1 115 ? 22.356 -0.143 -27.664 1.00 92.94 115 PRO A C 1
ATOM 948 O O . PRO A 1 115 ? 21.696 0.482 -28.503 1.00 92.94 115 PRO A O 1
ATOM 951 N N . ILE A 1 116 ? 21.938 -0.281 -26.406 1.00 94.94 116 ILE A N 1
ATOM 952 C CA . ILE A 1 116 ? 20.716 0.354 -25.928 1.00 94.94 116 ILE A CA 1
ATOM 953 C C . ILE A 1 116 ? 20.927 1.857 -25.763 1.00 94.94 116 ILE A C 1
ATOM 955 O O . ILE A 1 116 ? 21.949 2.334 -25.274 1.00 94.94 116 ILE A O 1
ATOM 959 N N . LYS A 1 117 ? 19.930 2.634 -26.184 1.00 93.81 117 LYS A N 1
ATOM 960 C CA . LYS A 1 117 ? 20.061 4.091 -26.264 1.00 93.81 117 LYS A CA 1
ATOM 961 C C . LYS A 1 117 ? 20.013 4.796 -24.906 1.00 93.81 117 LYS A C 1
ATOM 963 O O . LYS A 1 117 ? 20.745 5.760 -24.692 1.00 93.81 117 LYS A O 1
ATOM 968 N N . ASP A 1 118 ? 19.059 4.418 -24.058 1.00 94.69 118 ASP A N 1
ATOM 969 C CA . ASP A 1 118 ? 18.790 5.028 -22.752 1.00 94.69 118 ASP A CA 1
ATOM 970 C C . ASP A 1 118 ? 17.789 4.191 -21.934 1.00 94.69 118 ASP A C 1
ATOM 972 O O . ASP A 1 118 ? 17.172 3.253 -22.443 1.00 94.69 118 ASP A O 1
ATOM 976 N N . ASP A 1 119 ? 17.577 4.590 -20.676 1.00 94.75 119 ASP A N 1
ATOM 977 C CA . ASP A 1 119 ? 16.619 3.970 -19.754 1.00 94.75 119 ASP A CA 1
ATOM 978 C C . ASP A 1 119 ? 15.164 3.971 -20.268 1.00 94.75 119 ASP A C 1
ATOM 980 O O . ASP A 1 119 ? 14.368 3.112 -19.900 1.00 94.75 119 ASP A O 1
ATOM 984 N N . ALA A 1 120 ? 14.806 4.901 -21.160 1.00 95.06 120 ALA A N 1
ATOM 985 C CA . ALA A 1 120 ? 13.489 4.945 -21.784 1.00 95.06 120 ALA A CA 1
ATOM 986 C C . ALA A 1 120 ? 13.314 3.806 -22.792 1.00 95.06 120 ALA A C 1
ATOM 988 O O . ALA A 1 120 ? 12.224 3.254 -22.899 1.00 95.06 120 ALA A O 1
ATOM 989 N N . ALA A 1 121 ? 14.367 3.487 -23.556 1.00 95.94 121 ALA A N 1
ATOM 990 C CA . ALA A 1 121 ? 14.366 2.342 -24.463 1.00 95.94 121 ALA A CA 1
ATOM 991 C C . ALA A 1 121 ? 14.306 1.031 -23.675 1.00 95.94 121 ALA A C 1
ATOM 993 O O . ALA A 1 121 ? 13.542 0.150 -24.049 1.00 95.94 121 ALA A O 1
ATOM 994 N N . PHE A 1 122 ? 15.041 0.951 -22.561 1.00 97.06 122 PHE A N 1
ATOM 995 C CA . PHE A 1 122 ? 14.986 -0.193 -21.653 1.00 97.06 122 PHE A CA 1
ATOM 996 C C . PHE A 1 122 ? 13.564 -0.426 -21.147 1.00 97.06 122 PHE A C 1
ATOM 998 O O . PHE A 1 122 ? 12.990 -1.481 -21.389 1.00 97.06 122 PHE A O 1
ATOM 1005 N N . PHE A 1 123 ? 12.959 0.591 -20.530 1.00 96.44 123 PHE A N 1
ATOM 1006 C CA . PHE A 1 123 ? 11.623 0.466 -19.957 1.00 96.44 123 PHE A CA 1
ATOM 1007 C C . PHE A 1 123 ? 10.549 0.151 -21.010 1.00 96.44 123 PHE A C 1
ATOM 1009 O O . PHE A 1 123 ? 9.669 -0.670 -20.769 1.00 96.44 123 PHE A O 1
ATOM 1016 N N . LEU A 1 124 ? 10.636 0.762 -22.198 1.00 95.88 124 LEU A N 1
ATOM 1017 C CA . LEU A 1 124 ? 9.733 0.454 -23.310 1.00 95.88 124 LEU A CA 1
ATOM 1018 C C . LEU A 1 124 ? 9.830 -1.002 -23.762 1.00 95.88 124 LEU A C 1
ATOM 1020 O O . LEU A 1 124 ? 8.795 -1.609 -24.018 1.00 95.88 124 LEU A O 1
ATOM 1024 N N . HIS A 1 125 ? 11.044 -1.549 -23.840 1.00 97.12 125 HIS A N 1
ATOM 1025 C CA . HIS A 1 125 ? 11.252 -2.948 -24.205 1.00 97.12 125 HIS A CA 1
ATOM 1026 C C . HIS A 1 125 ? 10.611 -3.886 -23.182 1.00 97.12 125 HIS A C 1
ATOM 1028 O O . HIS A 1 125 ? 9.937 -4.835 -23.568 1.00 97.12 125 HIS A O 1
ATOM 1034 N N . LEU A 1 126 ? 10.723 -3.576 -21.883 1.00 97.19 126 LEU A N 1
ATOM 1035 C CA . LEU A 1 126 ? 10.035 -4.347 -20.843 1.00 97.19 126 LEU A CA 1
ATOM 1036 C C . LEU A 1 126 ? 8.512 -4.308 -21.017 1.00 97.19 126 LEU A C 1
ATOM 1038 O O . LEU A 1 126 ? 7.860 -5.345 -20.959 1.00 97.19 126 LEU A O 1
ATOM 1042 N N . MET A 1 127 ? 7.939 -3.127 -21.275 1.00 95.44 127 MET A N 1
ATOM 1043 C CA . MET A 1 127 ? 6.498 -2.997 -21.523 1.00 95.44 127 MET A CA 1
ATOM 1044 C C . MET A 1 127 ? 6.052 -3.781 -22.763 1.00 95.44 127 MET A C 1
ATOM 1046 O O . MET A 1 127 ? 4.984 -4.378 -22.754 1.00 95.44 127 MET A O 1
ATOM 1050 N N . GLN A 1 128 ? 6.853 -3.775 -23.831 1.00 95.56 128 GLN A N 1
ATOM 1051 C CA . GLN A 1 128 ? 6.563 -4.508 -25.065 1.00 95.56 128 GLN A CA 1
ATOM 1052 C C . GLN A 1 128 ? 6.643 -6.023 -24.872 1.00 95.56 128 GLN A C 1
ATOM 1054 O O . GLN A 1 128 ? 5.809 -6.743 -25.416 1.00 95.56 128 GLN A O 1
ATOM 1059 N N . ALA A 1 129 ? 7.636 -6.494 -24.117 1.00 95.94 129 ALA A N 1
ATOM 1060 C CA . ALA A 1 129 ? 7.869 -7.915 -23.900 1.00 95.94 129 ALA A CA 1
ATOM 1061 C C . ALA A 1 129 ? 6.900 -8.525 -22.881 1.00 95.94 129 ALA A C 1
ATOM 1063 O O . ALA A 1 129 ? 6.468 -9.661 -23.057 1.00 95.94 129 ALA A O 1
ATOM 1064 N N . TRP A 1 130 ? 6.581 -7.791 -21.813 1.00 96.00 130 TRP A N 1
ATOM 1065 C CA . TRP A 1 130 ? 5.889 -8.346 -20.648 1.00 96.00 130 TRP A CA 1
ATOM 1066 C C . TRP A 1 130 ? 4.503 -7.753 -20.409 1.00 96.00 130 TRP A C 1
ATOM 1068 O O . TRP A 1 130 ? 3.699 -8.376 -19.729 1.00 96.00 130 TRP A O 1
ATOM 1078 N N . ASP A 1 131 ? 4.175 -6.590 -20.975 1.00 94.31 131 ASP A N 1
ATOM 1079 C CA . ASP A 1 131 ? 2.870 -5.939 -20.803 1.00 94.31 131 ASP A CA 1
ATOM 1080 C C . ASP A 1 131 ? 2.411 -5.921 -19.324 1.00 94.31 131 ASP A C 1
ATOM 1082 O O . ASP A 1 131 ? 3.087 -5.331 -18.479 1.00 94.31 131 ASP A O 1
ATOM 1086 N N . THR A 1 132 ? 1.295 -6.580 -18.985 1.00 91.31 132 THR A N 1
ATOM 1087 C CA . THR A 1 132 ? 0.754 -6.659 -17.617 1.00 91.31 132 THR A CA 1
ATOM 1088 C C . THR A 1 132 ? 1.493 -7.636 -16.702 1.00 91.31 132 THR A C 1
ATOM 1090 O O . THR A 1 132 ? 1.205 -7.665 -15.506 1.00 91.31 132 THR A O 1
ATOM 1093 N N . ASP A 1 133 ? 2.411 -8.440 -17.245 1.00 93.81 133 ASP A N 1
ATOM 1094 C CA . ASP A 1 133 ? 3.232 -9.373 -16.467 1.00 93.81 133 ASP A CA 1
ATOM 1095 C C . ASP A 1 133 ? 4.353 -8.643 -15.720 1.00 93.81 133 ASP A C 1
ATOM 1097 O O . ASP A 1 133 ? 4.876 -9.180 -14.750 1.00 93.81 133 ASP A O 1
ATOM 1101 N N . LEU A 1 134 ? 4.692 -7.405 -16.112 1.00 94.75 134 LEU A N 1
ATOM 1102 C CA . LEU A 1 134 ? 5.565 -6.528 -15.334 1.00 94.75 134 LEU A CA 1
ATOM 1103 C C . LEU A 1 134 ? 4.752 -5.684 -14.348 1.00 94.75 134 LEU A C 1
ATOM 1105 O O . LEU A 1 134 ? 3.942 -4.839 -14.735 1.00 94.75 134 LEU A O 1
ATOM 1109 N N . ARG A 1 135 ? 5.064 -5.820 -13.063 1.00 92.38 135 ARG A N 1
ATOM 1110 C CA . ARG A 1 135 ? 4.550 -4.978 -11.984 1.00 92.38 135 ARG A CA 1
ATOM 1111 C C . ARG A 1 135 ? 5.701 -4.466 -11.138 1.00 92.38 135 ARG A C 1
ATOM 1113 O O . ARG A 1 135 ? 6.665 -5.178 -10.865 1.00 92.38 135 ARG A O 1
ATOM 1120 N N . TRP A 1 136 ? 5.581 -3.225 -10.690 1.00 92.81 136 TRP A N 1
ATOM 1121 C CA . TRP A 1 136 ? 6.561 -2.602 -9.815 1.00 92.81 136 TRP A CA 1
ATOM 1122 C C . TRP A 1 136 ? 5.876 -1.727 -8.771 1.00 92.81 136 TRP A C 1
ATOM 1124 O O . TRP A 1 136 ? 4.748 -1.260 -8.950 1.00 92.81 136 TRP A O 1
ATOM 1134 N N . GLU A 1 137 ? 6.603 -1.478 -7.696 1.00 89.94 137 GLU A N 1
ATOM 1135 C CA . GLU A 1 137 ? 6.221 -0.613 -6.599 1.00 89.94 137 GLU A CA 1
ATOM 1136 C C . GLU A 1 137 ? 6.999 0.699 -6.659 1.00 89.94 137 GLU A C 1
ATOM 1138 O O . GLU A 1 137 ? 8.164 0.774 -7.058 1.00 89.94 137 GLU A O 1
ATOM 1143 N N . THR A 1 138 ? 6.331 1.775 -6.259 1.00 88.69 138 THR A N 1
ATOM 1144 C CA . THR A 1 138 ? 6.946 3.089 -6.112 1.00 88.69 138 THR A CA 1
ATOM 1145 C C . THR A 1 138 ? 6.297 3.802 -4.942 1.00 88.69 138 THR A C 1
ATOM 1147 O O . THR A 1 138 ? 5.109 4.123 -4.975 1.00 88.69 138 THR A O 1
ATOM 1150 N N . THR A 1 139 ? 7.092 4.170 -3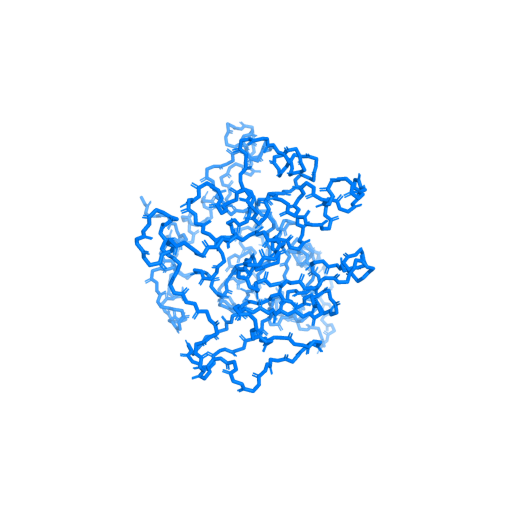.945 1.00 86.19 139 THR A N 1
ATOM 1151 C CA . THR A 1 139 ? 6.644 5.097 -2.905 1.00 86.19 139 THR A CA 1
ATOM 1152 C C . THR A 1 139 ? 6.517 6.474 -3.535 1.00 86.19 139 THR A C 1
ATOM 1154 O O . THR A 1 139 ? 7.537 7.061 -3.877 1.00 86.19 139 THR A O 1
ATOM 1157 N N . PHE A 1 140 ? 5.312 7.018 -3.724 1.00 81.00 140 PHE A N 1
ATOM 1158 C CA . PHE A 1 140 ? 5.107 8.353 -4.322 1.00 81.00 140 PHE A CA 1
ATOM 1159 C C . PHE A 1 140 ? 4.678 9.426 -3.308 1.00 81.00 140 PHE A C 1
ATOM 1161 O O . PHE A 1 140 ? 4.916 10.610 -3.537 1.00 81.00 140 PHE A O 1
ATOM 1168 N N . ALA A 1 141 ? 4.132 9.020 -2.162 1.00 83.56 141 ALA A N 1
ATOM 1169 C CA . ALA A 1 141 ? 3.727 9.895 -1.064 1.00 83.56 141 ALA A CA 1
ATOM 1170 C C . ALA A 1 141 ? 4.394 9.466 0.252 1.00 83.56 141 ALA A C 1
ATOM 1172 O O . ALA A 1 141 ? 4.958 8.381 0.345 1.00 83.56 141 ALA A O 1
ATOM 1173 N N . ASN A 1 142 ? 4.358 10.332 1.270 1.00 87.12 142 ASN A N 1
ATOM 1174 C CA . ASN A 1 142 ? 4.805 10.024 2.639 1.00 87.12 142 ASN A CA 1
ATOM 1175 C C . ASN A 1 142 ? 6.278 9.571 2.793 1.00 87.12 142 ASN A C 1
ATOM 1177 O O . ASN A 1 142 ? 6.652 9.021 3.822 1.00 87.12 142 ASN A O 1
ATOM 1181 N N . ARG A 1 143 ? 7.141 9.876 1.811 1.00 86.12 143 ARG A N 1
ATOM 1182 C CA . ARG A 1 143 ? 8.567 9.476 1.754 1.00 86.12 143 ARG A CA 1
ATOM 1183 C C . ARG A 1 143 ? 9.432 9.996 2.906 1.00 86.12 143 ARG A C 1
ATOM 1185 O O . ARG A 1 143 ? 10.469 9.421 3.211 1.00 86.12 143 ARG A O 1
ATOM 1192 N N . ASN A 1 144 ? 9.064 11.132 3.498 1.00 90.00 144 ASN A N 1
ATOM 1193 C CA . ASN A 1 144 ? 9.833 11.752 4.571 1.00 90.00 144 ASN A CA 1
ATOM 1194 C C . ASN A 1 144 ? 9.158 11.467 5.914 1.00 90.00 144 ASN A C 1
ATOM 1196 O O . ASN A 1 144 ? 8.136 12.078 6.229 1.00 90.00 144 ASN A O 1
ATOM 1200 N N . ALA A 1 145 ? 9.757 10.585 6.716 1.00 90.56 145 ALA A N 1
ATOM 1201 C CA . ALA A 1 145 ? 9.209 10.176 8.008 1.00 90.56 145 ALA A CA 1
ATOM 1202 C C . ALA A 1 145 ? 8.989 11.357 8.974 1.00 90.56 145 ALA A C 1
ATOM 1204 O O . ALA A 1 145 ? 7.980 11.402 9.673 1.00 90.56 145 ALA A O 1
ATOM 1205 N N . LYS A 1 146 ? 9.884 12.356 8.982 1.00 92.88 146 LYS A N 1
ATOM 1206 C CA . LYS A 1 146 ? 9.753 13.551 9.834 1.00 92.88 146 LYS A CA 1
ATOM 1207 C C . LYS A 1 146 ? 8.547 14.401 9.426 1.00 92.88 146 LYS A C 1
ATOM 1209 O O . LYS A 1 146 ? 7.766 14.811 10.283 1.00 92.88 146 LYS A O 1
ATOM 1214 N N . THR A 1 147 ? 8.372 14.648 8.128 1.00 93.31 147 THR A N 1
ATOM 1215 C CA . THR A 1 147 ? 7.219 15.392 7.598 1.00 93.31 147 THR A CA 1
ATOM 1216 C C . THR A 1 147 ? 5.923 14.616 7.797 1.00 93.31 147 THR A C 1
ATOM 1218 O O . THR A 1 147 ? 4.944 15.197 8.257 1.00 93.31 147 THR A O 1
ATOM 1221 N N . LEU A 1 148 ? 5.929 13.308 7.519 1.00 92.12 148 LEU A N 1
ATOM 1222 C CA . LEU A 1 148 ? 4.794 12.420 7.761 1.00 92.12 148 LEU A CA 1
ATOM 1223 C C . LEU A 1 148 ? 4.345 12.515 9.220 1.00 92.12 148 LEU A C 1
ATOM 1225 O O . LEU A 1 148 ? 3.185 12.818 9.470 1.00 92.12 148 LEU A O 1
ATOM 1229 N N . ARG A 1 149 ? 5.263 12.341 10.178 1.00 92.25 149 ARG A N 1
ATOM 1230 C CA . ARG A 1 149 ? 4.970 12.456 11.615 1.00 92.25 149 ARG A CA 1
ATOM 1231 C C . ARG A 1 149 ? 4.390 13.819 11.974 1.00 92.25 149 ARG A C 1
ATOM 1233 O O . ARG A 1 149 ? 3.354 13.891 12.631 1.00 92.25 149 ARG A O 1
ATOM 1240 N N . LYS A 1 150 ? 5.011 14.903 11.492 1.00 93.19 150 LYS A N 1
ATOM 1241 C CA . LYS A 1 150 ? 4.523 16.272 11.722 1.00 93.19 150 LYS A CA 1
ATOM 1242 C C . LYS A 1 150 ? 3.074 16.443 11.258 1.00 93.19 150 LYS A C 1
ATOM 1244 O O . LYS A 1 150 ? 2.278 17.017 11.996 1.00 93.19 150 LYS A O 1
ATOM 1249 N N . LEU A 1 151 ? 2.743 15.974 10.054 1.00 93.06 151 LEU A N 1
ATOM 1250 C CA . LEU A 1 151 ? 1.403 16.102 9.474 1.00 93.06 151 LEU A CA 1
ATOM 1251 C C . LEU A 1 151 ? 0.396 15.166 10.150 1.00 93.06 151 LEU A C 1
ATOM 1253 O O . LEU A 1 151 ? -0.685 15.603 10.531 1.00 93.06 151 LEU A O 1
ATOM 1257 N N . LEU A 1 152 ? 0.769 13.908 10.382 1.00 91.75 152 LEU A N 1
ATOM 1258 C CA . LEU A 1 152 ? -0.075 12.898 11.020 1.00 91.75 152 LEU A CA 1
ATOM 1259 C C . LEU A 1 152 ? -0.599 13.367 12.390 1.00 91.75 152 LEU A C 1
ATOM 1261 O O . LEU A 1 152 ? -1.775 13.180 12.722 1.00 91.75 152 LEU A O 1
ATOM 1265 N N . PHE A 1 153 ? 0.256 14.034 13.168 1.00 91.44 153 PHE A N 1
ATOM 1266 C CA . PHE A 1 153 ? -0.081 14.565 14.491 1.00 91.44 153 PHE A CA 1
ATOM 1267 C C . PHE A 1 153 ? -0.492 16.045 14.490 1.00 91.44 153 PHE A C 1
ATOM 1269 O O . PHE A 1 153 ? -0.688 16.635 15.561 1.00 91.44 153 PHE A O 1
ATOM 1276 N N . HIS A 1 154 ? -0.647 16.660 13.316 1.00 93.62 154 HIS A N 1
ATOM 1277 C CA . HIS A 1 154 ? -1.066 18.049 13.204 1.00 93.62 154 HIS A CA 1
ATOM 1278 C C . HIS A 1 154 ? -2.531 18.222 13.621 1.00 93.62 154 HIS A C 1
ATOM 1280 O O . HIS A 1 154 ? -3.396 17.413 13.280 1.00 93.62 154 HIS A O 1
ATOM 1286 N N . LYS A 1 155 ? -2.839 19.307 14.343 1.00 90.88 155 LYS A N 1
ATOM 1287 C CA . LYS A 1 155 ? -4.196 19.565 14.864 1.00 90.88 155 LYS A CA 1
ATOM 1288 C C . LYS A 1 155 ? -5.248 19.704 13.757 1.00 90.88 155 LYS A C 1
ATOM 1290 O O . LYS A 1 155 ? -6.395 19.350 13.981 1.00 90.88 155 LYS A O 1
ATOM 1295 N N . GLN A 1 156 ? -4.845 20.180 12.578 1.00 91.69 156 GLN A N 1
ATOM 1296 C CA . GLN A 1 156 ? -5.726 20.364 11.414 1.00 91.69 156 GLN A CA 1
ATOM 1297 C C . GLN A 1 156 ? -5.800 19.138 10.490 1.00 91.69 156 GLN A C 1
ATOM 1299 O O . GLN A 1 156 ? -6.426 19.199 9.440 1.00 91.69 156 GLN A O 1
ATOM 1304 N N . THR A 1 157 ? -5.150 18.033 10.852 1.00 91.06 157 THR A N 1
ATOM 1305 C CA . THR A 1 157 ? -5.243 16.776 10.106 1.00 91.06 157 THR A CA 1
ATOM 1306 C C . THR A 1 157 ? -6.177 15.835 10.852 1.00 91.06 157 THR A C 1
ATOM 1308 O O . THR A 1 157 ? -6.058 15.698 12.071 1.00 91.06 157 THR A O 1
ATOM 1311 N N . LEU A 1 158 ? -7.081 15.179 10.128 1.00 89.81 158 LEU A N 1
ATOM 1312 C CA . LEU A 1 158 ? -7.916 14.097 10.641 1.00 89.81 158 LEU A CA 1
ATOM 1313 C C . LEU A 1 158 ? -7.406 12.776 10.038 1.00 89.81 158 LEU A C 1
ATOM 1315 O O . LEU A 1 158 ? -7.640 12.534 8.855 1.00 89.81 158 LEU A O 1
ATOM 1319 N N . PRO A 1 159 ? -6.638 11.961 10.786 1.00 84.31 159 PRO A N 1
ATOM 1320 C CA . PRO A 1 159 ? -6.187 10.664 10.295 1.00 84.31 159 PRO A CA 1
ATOM 1321 C C . PRO A 1 159 ? -7.363 9.680 10.247 1.00 84.31 159 PRO A C 1
ATOM 1323 O O . PRO A 1 159 ? -8.333 9.836 10.983 1.00 84.31 159 PRO A O 1
ATOM 1326 N N . GLY A 1 160 ? -7.266 8.654 9.401 1.00 72.50 160 GLY A N 1
ATOM 1327 C CA . GLY A 1 160 ? -8.242 7.559 9.354 1.00 72.50 160 GLY A CA 1
ATOM 1328 C C . GLY A 1 160 ? -8.961 7.381 8.018 1.00 72.50 160 GLY A C 1
ATOM 1329 O O . GLY A 1 160 ? -9.508 6.309 7.767 1.00 72.50 160 GLY A O 1
ATOM 1330 N N . PHE A 1 161 ? -8.925 8.382 7.132 1.00 77.44 161 PHE A N 1
ATOM 1331 C CA . PHE A 1 161 ? -9.374 8.225 5.749 1.00 77.44 161 PHE A CA 1
ATOM 1332 C C . PHE A 1 161 ? -8.214 7.724 4.885 1.00 77.44 161 PHE A C 1
ATOM 1334 O O . PHE A 1 161 ? -7.352 8.501 4.478 1.00 77.44 161 PHE A O 1
ATOM 1341 N N . ASN A 1 162 ? -8.178 6.412 4.646 1.00 79.12 162 ASN A N 1
ATOM 1342 C CA . ASN A 1 162 ? -7.070 5.767 3.940 1.00 79.12 162 ASN A CA 1
ATOM 1343 C C . ASN A 1 162 ? -7.296 5.627 2.425 1.00 79.12 162 ASN A C 1
ATOM 1345 O O . ASN A 1 162 ? -6.423 5.089 1.755 1.00 79.12 162 ASN A O 1
ATOM 1349 N N . ASP A 1 163 ? -8.444 6.071 1.892 1.00 79.81 163 ASP A N 1
ATOM 1350 C CA . ASP A 1 163 ? -8.820 5.935 0.468 1.00 79.81 163 ASP A CA 1
ATOM 1351 C C . ASP A 1 163 ? -8.595 4.510 -0.086 1.00 79.81 163 ASP A C 1
ATOM 1353 O O . ASP A 1 163 ? -8.167 4.280 -1.219 1.00 79.81 163 ASP A O 1
ATOM 1357 N N . SER A 1 164 ? -8.814 3.512 0.775 1.00 76.19 164 SER A N 1
ATOM 1358 C CA . SER A 1 164 ? -8.640 2.106 0.444 1.00 76.19 164 SER A CA 1
ATOM 1359 C C . SER A 1 164 ? -9.904 1.562 -0.224 1.00 76.19 164 SER A C 1
ATOM 1361 O O . SER A 1 164 ? -11.024 1.930 0.123 1.00 76.19 164 SER A O 1
ATOM 1363 N N . GLY A 1 165 ? -9.733 0.661 -1.194 1.00 70.69 165 GLY A N 1
ATOM 1364 C CA . GLY A 1 165 ? -10.849 -0.059 -1.819 1.00 70.69 165 GLY A CA 1
ATOM 1365 C C . GLY A 1 165 ? -11.262 0.410 -3.219 1.00 70.69 165 GLY A C 1
ATOM 1366 O O . GLY A 1 165 ? -11.846 -0.384 -3.946 1.00 70.69 165 GLY A O 1
ATOM 1367 N N . ALA A 1 166 ? -10.911 1.627 -3.655 1.00 75.44 166 ALA A N 1
ATOM 1368 C CA . ALA A 1 166 ? -11.216 2.097 -5.020 1.00 75.44 166 ALA A CA 1
ATOM 1369 C C . ALA A 1 166 ? -10.265 1.519 -6.089 1.00 75.44 166 ALA A C 1
ATOM 1371 O O . ALA A 1 166 ? -10.615 1.388 -7.261 1.00 75.44 166 ALA A O 1
ATOM 1372 N N . HIS A 1 167 ? -9.051 1.147 -5.680 1.00 79.19 167 HIS A N 1
ATOM 1373 C CA . HIS A 1 167 ? -7.972 0.704 -6.564 1.00 79.19 167 HIS A CA 1
ATOM 1374 C C . HIS A 1 167 ? -7.452 -0.683 -6.161 1.00 79.19 167 HIS A C 1
ATOM 1376 O O . HIS A 1 167 ? -6.246 -0.882 -6.022 1.00 79.19 167 HIS A O 1
ATOM 1382 N N . LEU A 1 168 ? -8.371 -1.640 -5.974 1.00 78.06 168 LEU A N 1
ATOM 1383 C CA . LEU A 1 168 ? -8.124 -2.974 -5.401 1.00 78.06 168 LEU A CA 1
ATOM 1384 C C . LEU A 1 168 ? -6.885 -3.689 -5.955 1.00 78.06 168 LEU A C 1
ATOM 1386 O O . LEU A 1 168 ? -6.183 -4.348 -5.196 1.00 78.06 168 LEU A O 1
ATOM 1390 N N . ALA A 1 169 ? -6.607 -3.550 -7.252 1.00 80.06 169 ALA A N 1
ATOM 1391 C CA . ALA A 1 169 ? -5.504 -4.235 -7.918 1.00 80.06 169 ALA A CA 1
ATOM 1392 C C . ALA A 1 169 ? -4.144 -3.527 -7.799 1.00 80.06 169 ALA A C 1
ATOM 1394 O O . ALA A 1 169 ? -3.129 -4.169 -8.044 1.00 80.06 169 ALA A O 1
ATOM 1395 N N . ASN A 1 170 ? -4.097 -2.232 -7.455 1.00 79.31 170 ASN A N 1
ATOM 1396 C CA . ASN A 1 170 ? -2.867 -1.423 -7.512 1.00 79.31 170 ASN A CA 1
ATOM 1397 C C . ASN A 1 170 ? -2.521 -0.698 -6.202 1.00 79.31 170 ASN A C 1
ATOM 1399 O O . ASN A 1 170 ? -1.378 -0.288 -6.026 1.00 79.31 170 ASN A O 1
ATOM 1403 N N . ILE A 1 171 ? -3.478 -0.538 -5.281 1.00 81.00 171 ILE A N 1
ATOM 1404 C CA . ILE A 1 171 ? -3.290 0.188 -4.024 1.00 81.00 171 ILE A CA 1
ATOM 1405 C C . ILE A 1 171 ? -3.958 -0.564 -2.865 1.00 81.00 171 ILE A C 1
ATOM 1407 O O . ILE A 1 171 ? -5.156 -0.850 -2.900 1.00 81.00 171 ILE A O 1
ATOM 1411 N N . GLY A 1 172 ? -3.189 -0.830 -1.805 1.00 77.44 172 GLY A N 1
ATOM 1412 C CA . GLY A 1 172 ? -3.659 -1.470 -0.574 1.00 77.44 172 GLY A CA 1
ATOM 1413 C C . GLY A 1 172 ? -3.342 -0.652 0.671 1.00 77.44 172 GLY A C 1
ATOM 1414 O O . GLY A 1 172 ? -2.446 -1.006 1.423 1.00 77.44 172 GLY A O 1
ATOM 1415 N N . PHE A 1 173 ? -4.071 0.442 0.893 1.00 84.06 173 PHE A N 1
ATOM 1416 C CA . PHE A 1 173 ? -3.893 1.326 2.056 1.00 84.06 173 PHE A CA 1
ATOM 1417 C C . PHE A 1 173 ? -4.694 0.877 3.297 1.00 84.06 173 PHE A C 1
ATOM 1419 O O . PHE A 1 173 ? -5.106 1.698 4.114 1.00 84.06 173 PHE A O 1
ATOM 1426 N N . TYR A 1 174 ? -4.983 -0.419 3.454 1.00 87.94 174 TYR A N 1
ATOM 1427 C CA . TYR A 1 174 ? -5.886 -0.892 4.517 1.00 87.94 174 TYR A CA 1
ATOM 1428 C C . TYR A 1 174 ? -5.272 -0.777 5.917 1.00 87.94 174 TYR A C 1
ATOM 1430 O O . TYR A 1 174 ? -5.992 -0.674 6.907 1.00 87.94 174 TYR A O 1
ATOM 1438 N N . ASP A 1 175 ? -3.945 -0.765 6.002 1.00 91.81 175 ASP A N 1
ATOM 1439 C CA . ASP A 1 175 ? -3.171 -0.779 7.240 1.00 91.81 175 ASP A CA 1
ATOM 1440 C C . ASP A 1 175 ? -2.804 0.620 7.773 1.00 91.81 175 ASP A C 1
ATOM 1442 O O . ASP A 1 175 ? -2.130 0.729 8.801 1.00 91.81 175 ASP A O 1
ATOM 1446 N N . GLY A 1 176 ? -3.272 1.700 7.131 1.00 92.06 176 GLY A N 1
ATOM 1447 C CA . GLY A 1 176 ? -2.914 3.083 7.480 1.00 92.06 176 GLY A CA 1
ATOM 1448 C C . GLY A 1 176 ? -3.150 3.440 8.954 1.00 92.06 176 GLY A C 1
ATOM 1449 O O . GLY A 1 176 ? -2.321 4.107 9.577 1.00 92.06 176 GLY A O 1
ATOM 1450 N N . ASN A 1 177 ? -4.222 2.915 9.555 1.00 93.81 177 ASN A N 1
ATOM 1451 C CA . ASN A 1 177 ? -4.538 3.137 10.971 1.00 93.81 177 ASN A CA 1
ATOM 1452 C C . ASN A 1 177 ? -3.553 2.414 11.905 1.00 93.81 177 ASN A C 1
ATOM 1454 O O . ASN A 1 177 ? -3.125 2.982 12.911 1.00 93.81 177 ASN A O 1
ATOM 1458 N N . LEU A 1 178 ? -3.139 1.191 11.555 1.00 95.50 178 LEU A N 1
ATOM 1459 C CA . LEU A 1 178 ? -2.128 0.445 12.311 1.00 95.50 178 LEU A CA 1
ATOM 1460 C C . LEU A 1 178 ? -0.757 1.107 12.179 1.00 95.50 178 LEU A C 1
ATOM 1462 O O . LEU A 1 178 ? -0.054 1.264 13.176 1.00 95.50 178 LEU A O 1
ATOM 1466 N N . ARG A 1 179 ? -0.396 1.577 10.978 1.00 94.75 179 ARG A N 1
ATOM 1467 C CA . ARG A 1 179 ? 0.833 2.356 10.758 1.00 94.75 179 ARG A CA 1
ATOM 1468 C C . ARG A 1 179 ? 0.842 3.622 11.619 1.00 94.75 179 ARG A C 1
ATOM 1470 O O . ARG A 1 179 ? 1.857 3.929 12.242 1.00 94.75 179 ARG A O 1
ATOM 1477 N N . ALA A 1 180 ? -0.287 4.327 11.717 1.00 95.31 180 ALA A N 1
ATOM 1478 C CA . ALA A 1 180 ? -0.413 5.513 12.562 1.00 95.31 180 ALA A CA 1
ATOM 1479 C C . ALA A 1 180 ? -0.216 5.201 14.058 1.00 95.31 180 ALA A C 1
ATOM 1481 O O . ALA A 1 180 ? 0.495 5.938 14.746 1.00 95.31 180 ALA A O 1
ATOM 1482 N N . LEU A 1 181 ? -0.783 4.093 14.552 1.00 97.00 181 LEU A N 1
ATOM 1483 C CA . LEU A 1 181 ? -0.575 3.621 15.927 1.00 97.00 181 LEU A CA 1
ATOM 1484 C C . LEU A 1 181 ? 0.875 3.194 16.180 1.00 97.00 181 LEU A C 1
ATOM 1486 O O . LEU A 1 181 ? 1.442 3.583 17.197 1.00 97.00 181 LEU A O 1
ATOM 1490 N N . LYS A 1 182 ? 1.505 2.475 15.244 1.00 96.69 182 LYS A N 1
ATOM 1491 C CA . LYS A 1 182 ? 2.922 2.089 15.327 1.00 96.69 182 LYS A CA 1
ATOM 1492 C C . LYS A 1 182 ? 3.837 3.314 15.425 1.00 96.69 182 LYS A C 1
ATOM 1494 O O . LYS A 1 182 ? 4.747 3.348 16.246 1.00 96.69 182 LYS A O 1
ATOM 1499 N N . ILE A 1 183 ? 3.583 4.349 14.622 1.00 96.00 183 ILE A N 1
ATOM 1500 C CA . ILE A 1 183 ? 4.329 5.616 14.687 1.00 96.00 183 ILE A CA 1
ATOM 1501 C C . ILE A 1 183 ? 4.112 6.307 16.041 1.00 96.00 183 ILE A C 1
ATOM 1503 O O . ILE A 1 183 ? 5.062 6.825 16.621 1.00 96.00 183 ILE A O 1
ATOM 1507 N N . ALA A 1 184 ? 2.880 6.309 16.557 1.00 97.06 184 ALA A N 1
ATOM 1508 C CA . ALA A 1 184 ? 2.573 6.875 17.869 1.00 97.06 184 ALA A CA 1
ATOM 1509 C C . ALA A 1 184 ? 3.260 6.109 19.011 1.00 97.06 184 ALA A C 1
ATOM 1511 O O . ALA A 1 184 ? 3.743 6.731 19.951 1.00 97.06 184 ALA A O 1
ATOM 1512 N N . GLN A 1 185 ? 3.368 4.782 18.904 1.00 97.25 185 GLN A N 1
ATOM 1513 C CA . GLN A 1 185 ? 4.037 3.924 19.885 1.00 97.25 185 GLN A CA 1
ATOM 1514 C C . GLN A 1 185 ? 5.509 4.303 20.084 1.00 97.25 185 GLN A C 1
ATOM 1516 O O . GLN A 1 185 ? 5.992 4.292 21.213 1.00 97.25 185 GLN A O 1
ATOM 1521 N N . GLN A 1 186 ? 6.191 4.744 19.022 1.00 95.81 186 GLN A N 1
ATOM 1522 C CA . GLN A 1 186 ? 7.575 5.236 19.087 1.00 95.81 186 GLN A CA 1
ATOM 1523 C C . GLN A 1 186 ? 7.734 6.528 19.913 1.00 95.81 186 GLN A C 1
ATOM 1525 O O . GLN A 1 186 ? 8.855 6.894 20.254 1.00 95.81 186 GLN A O 1
ATOM 1530 N N . GLU A 1 187 ? 6.644 7.249 20.199 1.00 95.12 187 GLU A N 1
ATOM 1531 C CA . GLU A 1 187 ? 6.622 8.472 21.021 1.00 95.12 187 GLU A CA 1
ATOM 1532 C C . GLU A 1 187 ? 6.058 8.225 22.436 1.00 95.12 187 GLU A C 1
ATOM 1534 O O . GLU A 1 187 ? 5.933 9.159 23.229 1.00 95.12 187 GLU A O 1
ATOM 1539 N N . GLY A 1 188 ? 5.731 6.973 22.772 1.00 96.44 188 GLY A N 1
ATOM 1540 C CA . GLY A 1 188 ? 5.255 6.565 24.092 1.00 96.44 188 GLY A CA 1
ATOM 1541 C C . GLY A 1 188 ? 3.731 6.556 24.259 1.00 96.44 188 GLY A C 1
ATOM 1542 O O . GLY A 1 188 ? 2.955 6.968 23.394 1.00 96.44 188 GLY A O 1
ATOM 1543 N N . LEU A 1 189 ? 3.288 6.065 25.420 1.00 96.31 189 LEU A N 1
ATOM 1544 C CA . LEU A 1 189 ? 1.883 5.739 25.696 1.00 96.31 189 LEU A CA 1
ATOM 1545 C C . LEU A 1 189 ? 0.934 6.942 25.571 1.00 96.31 189 LEU A C 1
ATOM 1547 O O . LEU A 1 189 ? -0.183 6.803 25.071 1.00 96.31 189 LEU A O 1
ATOM 1551 N N . GLN A 1 190 ? 1.383 8.136 25.966 1.00 96.94 190 GLN A N 1
ATOM 1552 C CA . GLN A 1 190 ? 0.583 9.356 25.840 1.00 96.94 190 GLN A CA 1
ATOM 1553 C C . GLN A 1 190 ? 0.237 9.657 24.374 1.00 96.94 190 GLN A C 1
ATOM 1555 O O . GLN A 1 190 ? -0.893 10.046 24.062 1.00 96.94 190 GLN A O 1
ATOM 1560 N N . GLN A 1 191 ? 1.189 9.451 23.461 1.00 96.56 191 GLN A N 1
ATOM 1561 C CA . GLN A 1 191 ? 0.963 9.673 22.039 1.00 96.56 191 GLN A CA 1
ATOM 1562 C C . GLN A 1 191 ? 0.072 8.582 21.436 1.00 96.56 191 GLN A C 1
ATOM 1564 O O . GLN A 1 191 ? -0.769 8.889 20.589 1.00 96.56 191 GLN A O 1
ATOM 1569 N N . VAL A 1 192 ? 0.190 7.335 21.904 1.00 97.31 192 VAL A N 1
ATOM 1570 C CA . VAL A 1 192 ? -0.732 6.247 21.534 1.00 97.31 192 VAL A CA 1
ATOM 1571 C C . VAL A 1 192 ? -2.165 6.604 21.922 1.00 97.31 192 VAL A C 1
ATOM 1573 O O . VAL A 1 192 ? -3.042 6.563 21.064 1.00 97.31 192 VAL A O 1
ATOM 1576 N N . SER A 1 193 ? -2.401 7.045 23.162 1.00 96.50 193 SER A N 1
ATOM 1577 C CA . SER A 1 193 ? -3.726 7.491 23.625 1.00 96.50 193 SER A CA 1
ATOM 1578 C C . SER A 1 193 ? -4.289 8.617 22.747 1.00 96.50 193 SER A C 1
ATOM 1580 O O . SER A 1 193 ? -5.426 8.555 22.271 1.00 96.50 193 SER A O 1
ATOM 1582 N N . ARG A 1 194 ? -3.449 9.607 22.412 1.00 95.94 194 ARG A N 1
ATOM 1583 C CA . ARG A 1 194 ? -3.815 10.678 21.478 1.00 95.94 194 ARG A CA 1
ATOM 1584 C C . ARG A 1 194 ? -4.168 10.145 20.087 1.00 95.94 194 ARG A C 1
ATOM 1586 O O . ARG A 1 194 ? -5.096 10.662 19.468 1.00 95.94 194 ARG A O 1
ATOM 1593 N N . MET A 1 195 ? -3.433 9.161 19.572 1.00 96.69 195 MET A N 1
ATOM 1594 C CA . MET A 1 195 ? -3.713 8.561 18.267 1.00 96.69 195 MET A CA 1
ATOM 1595 C C . MET A 1 195 ? -5.011 7.747 18.284 1.00 96.69 195 MET A C 1
ATOM 1597 O O . MET A 1 195 ? -5.800 7.891 17.358 1.00 96.69 195 MET A O 1
ATOM 1601 N N . VAL A 1 196 ? -5.293 6.989 19.350 1.00 96.62 196 VAL A N 1
ATOM 1602 C CA . VAL A 1 196 ? -6.580 6.291 19.525 1.00 96.62 196 VAL A CA 1
ATOM 1603 C C . VAL A 1 196 ? -7.735 7.290 19.454 1.00 96.62 196 VAL A C 1
ATOM 1605 O O . VAL A 1 196 ? -8.588 7.154 18.584 1.00 96.62 196 VAL A O 1
ATOM 1608 N N . HIS A 1 197 ? -7.701 8.366 20.249 1.00 95.69 197 HIS A N 1
ATOM 1609 C CA . HIS A 1 197 ? -8.709 9.433 20.180 1.00 95.69 197 HIS A CA 1
ATOM 1610 C C . HIS A 1 197 ? -8.863 10.007 18.760 1.00 95.69 197 HIS A C 1
ATOM 1612 O O . HIS A 1 197 ? -9.978 10.244 18.296 1.00 95.69 197 HIS A O 1
ATOM 1618 N N . ARG A 1 198 ? -7.750 10.212 18.043 1.00 95.38 198 ARG A N 1
ATOM 1619 C CA . ARG A 1 198 ? -7.753 10.753 16.673 1.00 95.38 198 ARG A CA 1
ATOM 1620 C C . ARG A 1 198 ? -8.295 9.786 15.621 1.00 95.38 198 ARG A C 1
ATOM 1622 O O . ARG A 1 198 ? -8.733 10.267 14.583 1.00 95.38 198 ARG A O 1
ATOM 1629 N N . LEU A 1 199 ? -8.258 8.480 15.874 1.00 95.50 199 LEU A N 1
ATOM 1630 C CA . LEU A 1 199 ? -8.791 7.443 14.987 1.00 95.50 199 LEU A CA 1
ATOM 1631 C C . LEU A 1 199 ? -10.230 7.034 15.342 1.00 95.50 199 LEU A C 1
ATOM 1633 O O . LEU A 1 199 ? -10.886 6.413 14.511 1.00 95.50 199 LEU A O 1
ATOM 1637 N N . THR A 1 200 ? -10.725 7.368 16.541 1.00 95.81 200 THR A N 1
ATOM 1638 C CA . THR A 1 200 ? -12.046 6.928 17.022 1.00 95.81 200 THR A CA 1
ATOM 1639 C C . THR A 1 200 ? -12.983 8.095 17.357 1.00 95.81 200 THR A C 1
ATOM 1641 O O . THR A 1 200 ? -13.876 8.421 16.579 1.00 95.81 200 THR A O 1
ATOM 1644 N N . GLU A 1 201 ? -12.793 8.760 18.494 1.00 95.44 201 GLU A N 1
ATOM 1645 C CA . GLU A 1 201 ? -13.728 9.762 19.012 1.00 95.44 201 GLU A CA 1
ATOM 1646 C C . GLU A 1 201 ? -13.695 11.059 18.193 1.00 95.44 201 GLU A C 1
ATOM 1648 O O . GLU A 1 201 ? -14.738 11.660 17.943 1.00 95.44 201 GLU A O 1
ATOM 1653 N N . LEU A 1 202 ? -12.516 11.509 17.758 1.00 95.06 202 LEU A N 1
ATOM 1654 C CA . LEU A 1 202 ? -12.378 12.736 16.975 1.00 95.06 202 LEU A CA 1
ATOM 1655 C C . LEU A 1 202 ? -13.159 12.687 15.647 1.00 95.06 202 LEU A C 1
ATOM 1657 O O . LEU A 1 202 ? -13.941 13.613 15.415 1.00 95.06 202 LEU A O 1
ATOM 1661 N N . PRO A 1 203 ? -13.013 11.656 14.783 1.00 93.88 203 PRO A N 1
ATOM 1662 C CA . PRO A 1 203 ? -13.833 11.555 13.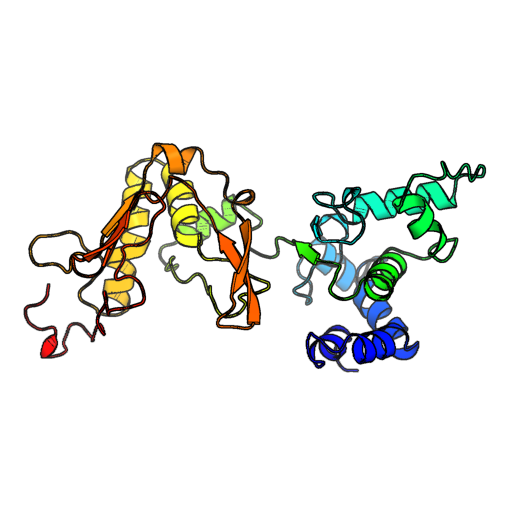580 1.00 93.88 203 PRO A CA 1
ATOM 1663 C C . PRO A 1 203 ? -15.315 11.375 13.920 1.00 93.88 203 PRO A C 1
ATOM 1665 O O . PRO A 1 203 ? -16.147 12.011 13.280 1.00 93.88 203 PRO A O 1
ATOM 1668 N N . ALA A 1 204 ? -15.666 10.609 14.960 1.00 94.38 204 ALA A N 1
ATOM 1669 C CA . ALA A 1 204 ? -17.062 10.467 15.379 1.00 94.38 204 ALA A CA 1
ATOM 1670 C C . ALA A 1 204 ? -17.698 11.813 15.776 1.00 94.38 204 ALA A C 1
ATOM 1672 O O . ALA A 1 204 ? -18.810 12.129 15.352 1.00 94.38 204 ALA A O 1
ATOM 1673 N N . LYS A 1 205 ? -16.966 12.659 16.513 1.00 94.12 205 LYS A N 1
ATOM 1674 C CA . LYS A 1 205 ? -17.388 14.029 16.843 1.00 94.12 205 LYS A CA 1
ATOM 1675 C C . LYS A 1 205 ? -17.495 14.915 15.608 1.00 94.12 205 LYS A C 1
ATOM 1677 O O . LYS A 1 205 ? -18.461 15.665 15.504 1.00 94.12 205 LYS A O 1
ATOM 1682 N N . PHE A 1 206 ? -16.527 14.829 14.696 1.00 93.81 206 PHE A N 1
ATOM 1683 C CA . PHE A 1 206 ? -16.507 15.613 13.461 1.00 93.81 206 PHE A CA 1
ATOM 1684 C C . PHE A 1 206 ? -17.708 15.297 12.561 1.00 93.81 206 PHE A C 1
ATOM 1686 O O . PHE A 1 206 ? -18.371 16.213 12.085 1.00 93.81 206 PHE A O 1
ATOM 1693 N N . PHE A 1 207 ? -18.027 14.013 12.382 1.00 93.69 207 PHE A N 1
ATOM 1694 C CA . PHE A 1 207 ? -19.188 13.568 11.604 1.00 93.69 207 PHE A CA 1
ATOM 1695 C C . PHE A 1 207 ? -20.508 13.619 12.385 1.00 93.69 207 PHE A C 1
ATOM 1697 O O . PHE A 1 207 ? -21.569 13.410 11.803 1.00 93.69 207 PHE A O 1
ATOM 1704 N N . GLY A 1 208 ? -20.461 13.901 13.689 1.00 95.25 208 GLY A N 1
ATOM 1705 C CA . GLY A 1 208 ? -21.641 14.009 14.537 1.00 95.25 208 GLY A CA 1
ATOM 1706 C C . GLY A 1 208 ? -22.386 12.686 14.690 1.00 95.25 208 GLY A C 1
ATOM 1707 O O . GLY A 1 208 ? -23.595 12.662 14.502 1.00 95.25 208 GLY A O 1
ATOM 1708 N N . ILE A 1 209 ? -21.688 11.602 15.034 1.00 94.88 209 ILE A N 1
ATOM 1709 C CA . ILE A 1 209 ? -22.262 10.257 15.196 1.00 94.88 209 ILE A CA 1
ATOM 1710 C C . ILE A 1 209 ? -21.979 9.662 16.586 1.00 94.88 209 ILE A C 1
ATOM 1712 O O . ILE A 1 209 ? -20.957 9.967 17.200 1.00 94.88 209 ILE A O 1
ATOM 1716 N N . ASN A 1 210 ? -22.863 8.781 17.067 1.00 93.38 210 ASN A N 1
ATOM 1717 C CA . ASN A 1 210 ? -22.738 8.110 18.371 1.00 93.38 210 ASN A CA 1
ATOM 1718 C C . ASN A 1 210 ? -21.866 6.844 18.258 1.00 93.38 210 ASN A C 1
ATOM 1720 O O . ASN A 1 210 ? -22.373 5.723 18.229 1.00 93.38 210 ASN A O 1
ATOM 1724 N N . ALA A 1 211 ? -20.551 7.040 18.112 1.00 94.00 211 ALA A N 1
ATOM 1725 C CA . ALA A 1 211 ? -19.546 5.981 17.985 1.00 94.00 211 ALA A CA 1
ATOM 1726 C C . ALA A 1 211 ? -18.158 6.440 18.487 1.00 94.00 211 ALA A C 1
ATOM 1728 O O . ALA A 1 211 ? -17.962 7.597 18.858 1.00 94.00 211 ALA A O 1
ATOM 1729 N N . GLY A 1 212 ? -17.171 5.538 18.470 1.00 94.31 212 GLY A N 1
ATOM 1730 C CA . GLY A 1 212 ? -15.754 5.882 18.667 1.00 94.31 212 GLY A CA 1
ATOM 1731 C C . GLY A 1 212 ? -15.293 6.051 20.121 1.00 94.31 212 GLY A C 1
ATOM 1732 O O . GLY A 1 212 ? -14.152 6.459 20.351 1.00 94.31 212 GLY A O 1
ATOM 1733 N N . LEU A 1 213 ? -16.143 5.721 21.097 1.00 95.12 213 LEU A N 1
ATOM 1734 C CA . LEU A 1 213 ? -15.852 5.786 22.530 1.00 95.12 213 LEU A CA 1
ATOM 1735 C C . LEU A 1 213 ? -16.075 4.432 23.204 1.00 95.12 213 LEU A C 1
ATOM 1737 O O . LEU A 1 213 ? -17.055 3.749 22.925 1.00 95.12 213 LE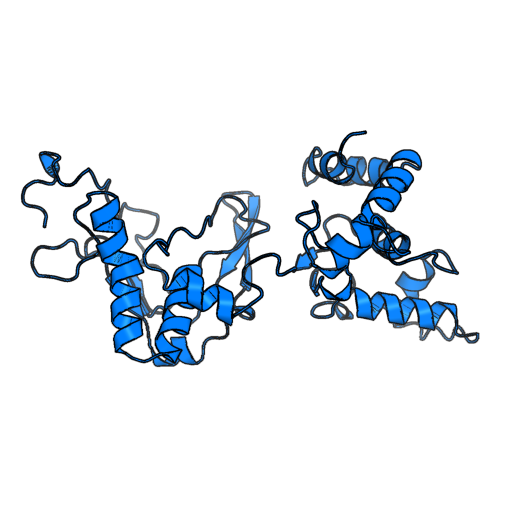U A O 1
ATOM 1741 N N . VAL A 1 214 ? -15.205 4.094 24.158 1.00 95.75 214 VAL A N 1
ATOM 1742 C CA . VAL A 1 214 ? -15.375 2.928 25.033 1.00 95.75 214 VAL A CA 1
ATOM 1743 C C . VAL A 1 214 ? -15.882 3.410 26.387 1.00 95.75 214 VAL A C 1
ATOM 1745 O O . VAL A 1 214 ? -15.127 3.966 27.182 1.00 95.75 214 VAL A O 1
ATOM 1748 N N . ARG A 1 215 ? -17.182 3.232 26.632 1.00 93.81 215 ARG A N 1
ATOM 1749 C CA . ARG A 1 215 ? -17.850 3.565 27.897 1.00 93.81 215 ARG A CA 1
ATOM 1750 C C . ARG A 1 215 ? -19.146 2.761 28.051 1.00 93.81 215 ARG A C 1
ATOM 1752 O O . ARG A 1 215 ? -19.690 2.313 27.040 1.00 93.81 215 ARG A O 1
ATOM 1759 N N . PRO A 1 216 ? -19.679 2.602 29.274 1.00 93.56 216 PRO A N 1
ATOM 1760 C CA . PRO A 1 216 ? -20.988 1.986 29.470 1.00 93.56 216 PRO A CA 1
ATOM 1761 C C . PRO A 1 216 ? -22.076 2.661 28.622 1.00 93.56 216 PRO A C 1
ATOM 1763 O O . PRO A 1 216 ? -22.138 3.889 28.548 1.00 93.56 216 PRO A O 1
ATOM 1766 N N . GLY A 1 217 ? -22.917 1.850 27.978 1.00 90.00 217 GLY A N 1
ATOM 1767 C CA . GLY A 1 217 ? -24.001 2.305 27.099 1.00 90.00 217 GLY A CA 1
ATOM 1768 C C . GLY A 1 217 ? -23.591 2.619 25.656 1.00 90.00 217 GLY A C 1
ATOM 1769 O O . GLY A 1 217 ? -24.478 2.752 24.815 1.00 90.00 217 GLY A O 1
ATOM 1770 N N . ALA A 1 218 ? -22.290 2.694 25.355 1.00 92.19 218 ALA A N 1
ATOM 1771 C CA . ALA A 1 218 ? -21.820 2.898 23.990 1.00 92.19 218 ALA A CA 1
ATOM 1772 C C . ALA A 1 218 ? -21.918 1.631 23.137 1.00 92.19 218 ALA A C 1
ATOM 1774 O O . ALA A 1 218 ? -21.869 0.508 23.646 1.00 92.19 218 ALA A O 1
ATOM 1775 N N . GLN A 1 219 ? -22.028 1.815 21.820 1.00 92.31 219 GLN A N 1
ATOM 1776 C CA . GLN A 1 219 ? -21.951 0.708 20.871 1.00 92.31 219 GLN A CA 1
ATOM 1777 C C . GLN A 1 219 ? -20.620 -0.041 21.035 1.00 92.31 219 GLN A C 1
ATOM 1779 O O . GLN A 1 219 ? -19.549 0.565 21.029 1.00 92.31 219 GLN A O 1
ATOM 1784 N N . ALA A 1 220 ? -20.691 -1.368 21.157 1.00 95.00 220 ALA A N 1
ATOM 1785 C CA . ALA A 1 220 ? -19.529 -2.230 21.344 1.00 95.00 220 ALA A CA 1
ATOM 1786 C C . ALA A 1 220 ? -18.781 -2.477 20.020 1.00 95.00 220 ALA A C 1
ATOM 1788 O O . ALA A 1 220 ? -18.754 -3.595 19.506 1.00 95.00 220 ALA A O 1
ATOM 1789 N N . ASP A 1 221 ? -18.189 -1.413 19.477 1.00 96.94 221 ASP A N 1
ATOM 1790 C CA . ASP A 1 221 ? -17.244 -1.464 18.363 1.00 96.94 221 ASP A CA 1
ATOM 1791 C C . ASP A 1 221 ? -15.819 -1.435 18.919 1.00 96.94 221 ASP A C 1
ATOM 1793 O O . ASP A 1 221 ? -15.339 -0.399 19.384 1.00 96.94 221 ASP A O 1
ATOM 1797 N N . LEU A 1 222 ? -15.146 -2.584 18.906 1.00 97.56 222 LEU A N 1
ATOM 1798 C CA . LEU A 1 222 ? -13.845 -2.761 19.549 1.00 97.56 222 LEU A CA 1
ATOM 1799 C C . LEU A 1 222 ? -12.846 -3.402 18.586 1.00 97.56 222 LEU A C 1
ATOM 1801 O O . LEU A 1 222 ? -13.179 -4.308 17.825 1.00 97.56 222 LEU A O 1
ATOM 1805 N N . CYS A 1 223 ? -11.596 -2.952 18.662 1.00 97.19 223 CYS A N 1
ATOM 1806 C CA . CYS A 1 223 ? -10.459 -3.553 17.976 1.00 97.19 223 CYS A CA 1
ATOM 1807 C C . CYS A 1 223 ? -9.361 -3.804 19.010 1.00 97.19 223 CYS A C 1
ATOM 1809 O O . CYS A 1 223 ? -8.828 -2.858 19.594 1.00 97.19 223 CYS A O 1
ATOM 1811 N N . ILE A 1 224 ? -9.057 -5.074 19.267 1.00 97.75 224 ILE A N 1
ATOM 1812 C CA . ILE A 1 224 ? -8.027 -5.476 20.223 1.00 97.75 224 ILE A CA 1
ATOM 1813 C C . ILE A 1 224 ? -6.715 -5.637 19.464 1.00 97.75 224 ILE A C 1
ATOM 1815 O O . ILE A 1 224 ? -6.609 -6.469 18.561 1.00 97.75 224 ILE A O 1
ATOM 1819 N N . ILE A 1 225 ? -5.725 -4.830 19.836 1.00 97.62 225 ILE A N 1
ATOM 1820 C CA . ILE A 1 225 ? -4.411 -4.783 19.195 1.00 97.62 225 ILE A CA 1
ATOM 1821 C C . ILE A 1 225 ? -3.361 -5.270 20.189 1.00 97.62 225 ILE A C 1
ATOM 1823 O O . ILE A 1 225 ? -3.328 -4.815 21.331 1.00 97.62 225 ILE A O 1
ATOM 1827 N N . ASP A 1 226 ? -2.491 -6.170 19.741 1.00 97.94 226 ASP A N 1
ATOM 1828 C CA . ASP A 1 226 ? -1.319 -6.599 20.497 1.00 97.94 226 ASP A CA 1
ATOM 1829 C C . ASP A 1 226 ? -0.193 -5.559 20.329 1.00 97.94 226 ASP A C 1
ATOM 1831 O O . ASP A 1 226 ? 0.337 -5.396 19.223 1.00 97.94 226 ASP A O 1
ATOM 1835 N N . PRO A 1 227 ? 0.189 -4.831 21.396 1.00 96.88 227 PRO A N 1
ATOM 1836 C CA . PRO A 1 227 ? 1.182 -3.767 21.293 1.00 96.88 227 PRO A CA 1
ATOM 1837 C C . PRO A 1 227 ? 2.592 -4.299 21.007 1.00 96.88 227 PRO A C 1
ATOM 1839 O O . PRO A 1 227 ? 3.377 -3.604 20.364 1.00 96.88 227 PRO A O 1
ATOM 1842 N N . VAL A 1 228 ? 2.923 -5.519 21.441 1.00 97.50 228 VAL A N 1
ATOM 1843 C CA . VAL A 1 228 ? 4.241 -6.127 21.202 1.00 97.50 228 VAL A CA 1
ATOM 1844 C C . VAL A 1 228 ? 4.341 -6.590 19.751 1.00 97.50 228 VAL A C 1
ATOM 1846 O O . VAL A 1 228 ? 5.369 -6.390 19.099 1.00 97.50 228 VAL A O 1
ATOM 1849 N N . ALA A 1 229 ? 3.266 -7.171 19.214 1.00 97.56 229 ALA A N 1
ATOM 1850 C CA . ALA A 1 229 ? 3.196 -7.515 17.797 1.00 97.56 229 ALA A CA 1
ATOM 1851 C C . ALA A 1 229 ? 3.245 -6.257 16.914 1.00 97.56 229 ALA A C 1
ATOM 1853 O O . ALA A 1 229 ? 3.997 -6.226 15.941 1.00 97.56 229 ALA A O 1
ATOM 1854 N N . LEU A 1 230 ? 2.518 -5.192 17.277 1.00 97.81 230 LEU A N 1
ATOM 1855 C CA . LEU A 1 230 ? 2.529 -3.914 16.555 1.00 97.81 230 LEU A CA 1
ATOM 1856 C C . LEU A 1 230 ? 3.935 -3.294 16.479 1.00 97.81 230 LEU A C 1
ATOM 1858 O O . LEU A 1 230 ? 4.337 -2.776 15.431 1.00 97.81 230 LEU A O 1
ATOM 1862 N N . GLU A 1 231 ? 4.704 -3.368 17.565 1.00 96.69 231 GLU A N 1
ATOM 1863 C CA . GLU A 1 231 ? 6.076 -2.858 17.623 1.00 96.69 231 GLU A CA 1
ATOM 1864 C C . GLU A 1 231 ? 7.012 -3.620 16.673 1.00 96.69 231 GLU A C 1
ATOM 1866 O O . GLU A 1 231 ? 7.810 -3.001 15.964 1.00 96.69 231 GLU A O 1
ATOM 1871 N N . LYS A 1 232 ? 6.870 -4.948 16.594 1.00 96.69 232 LYS A N 1
ATOM 1872 C CA . LYS A 1 232 ? 7.701 -5.827 15.751 1.00 96.69 232 LYS A CA 1
ATOM 1873 C C . LYS A 1 232 ? 7.252 -5.900 14.292 1.00 96.69 232 LYS A C 1
ATOM 1875 O O . LYS A 1 232 ? 8.052 -6.253 13.433 1.00 96.69 232 LYS A O 1
ATOM 1880 N N . TRP A 1 233 ? 5.991 -5.580 14.012 1.00 96.56 233 TRP A N 1
ATOM 1881 C CA . TRP A 1 233 ? 5.404 -5.673 12.678 1.00 96.56 233 TRP A CA 1
ATOM 1882 C C . TRP A 1 233 ? 6.159 -4.806 11.663 1.00 96.56 233 TRP A C 1
ATOM 1884 O O . TRP A 1 233 ? 6.354 -3.611 11.895 1.00 96.56 233 TRP A O 1
ATOM 1894 N N . ASP A 1 234 ? 6.564 -5.404 10.543 1.00 94.50 234 ASP A N 1
ATOM 1895 C CA . ASP A 1 234 ? 7.134 -4.715 9.384 1.00 94.50 234 ASP A CA 1
ATOM 1896 C C . ASP A 1 234 ? 6.039 -4.538 8.320 1.00 94.50 234 ASP A C 1
ATOM 1898 O O . ASP A 1 234 ? 5.679 -5.511 7.649 1.00 94.50 234 ASP A O 1
ATOM 1902 N N . PRO A 1 235 ? 5.478 -3.325 8.160 1.00 91.62 235 PRO A N 1
ATOM 1903 C CA . PRO A 1 235 ? 4.356 -3.109 7.258 1.00 91.62 235 PRO A CA 1
ATOM 1904 C C . PRO A 1 235 ? 4.663 -3.444 5.797 1.00 91.62 235 PRO A C 1
ATOM 1906 O O . PRO A 1 235 ? 3.783 -3.952 5.099 1.00 91.62 235 PRO A O 1
ATOM 1909 N N . GLU A 1 236 ? 5.902 -3.224 5.348 1.00 87.81 236 GLU A N 1
ATOM 1910 C CA . GLU A 1 236 ? 6.279 -3.423 3.942 1.00 87.81 236 GLU A CA 1
ATOM 1911 C C . GLU A 1 236 ? 6.349 -4.905 3.558 1.00 87.81 236 GLU A C 1
ATOM 1913 O O . GLU A 1 236 ? 6.243 -5.249 2.387 1.00 87.81 236 GLU A O 1
ATOM 1918 N N . LYS A 1 237 ? 6.437 -5.806 4.545 1.00 88.81 237 LYS A N 1
ATOM 1919 C CA . LYS A 1 237 ? 6.428 -7.262 4.329 1.00 88.81 237 LYS A CA 1
ATOM 1920 C C . LYS A 1 237 ? 5.047 -7.900 4.413 1.00 88.81 237 LYS A C 1
ATOM 1922 O O . LYS A 1 237 ? 4.932 -9.113 4.291 1.00 88.81 237 LYS A O 1
ATOM 1927 N N . THR A 1 238 ? 4.007 -7.104 4.647 1.00 89.62 238 THR A N 1
ATOM 1928 C CA . THR A 1 238 ? 2.638 -7.617 4.835 1.00 89.62 238 THR A CA 1
ATOM 1929 C C . THR A 1 238 ? 1.716 -7.323 3.668 1.00 89.62 238 THR A C 1
ATOM 1931 O O . THR A 1 238 ? 0.501 -7.448 3.787 1.00 89.62 238 THR A O 1
ATOM 1934 N N . TYR A 1 239 ? 2.278 -6.911 2.541 1.00 86.19 239 TYR A N 1
ATOM 1935 C CA . TYR A 1 239 ? 1.560 -6.714 1.296 1.00 86.19 239 TYR A CA 1
ATOM 1936 C C . TYR A 1 239 ? 1.436 -8.048 0.550 1.00 86.19 239 TYR A C 1
ATOM 1938 O O . TYR A 1 239 ? 2.433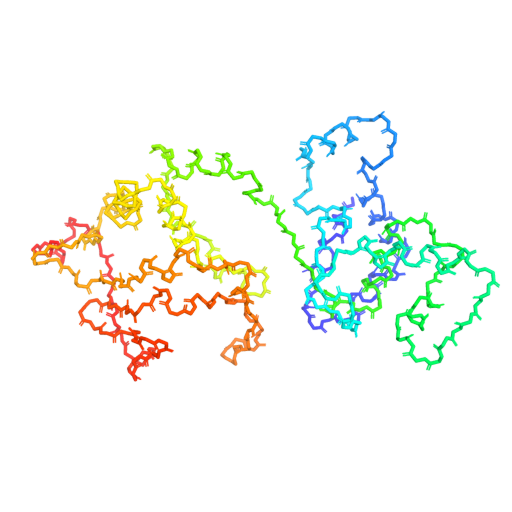 -8.714 0.284 1.00 86.19 239 TYR A O 1
ATOM 1946 N N . HIS A 1 240 ? 0.211 -8.440 0.195 1.00 86.94 240 HIS A N 1
ATOM 1947 C CA . HIS A 1 240 ? -0.049 -9.679 -0.537 1.00 86.94 240 HIS A CA 1
ATOM 1948 C C . HIS A 1 240 ? -1.081 -9.476 -1.636 1.00 86.94 240 HIS A C 1
ATOM 1950 O O . HIS A 1 240 ? -2.019 -8.689 -1.496 1.00 86.94 240 HIS A O 1
ATOM 1956 N N . PHE A 1 241 ? -0.966 -10.278 -2.690 1.00 86.75 241 PHE A N 1
ATOM 1957 C CA . PHE A 1 241 ? -2.030 -10.444 -3.665 1.00 86.75 241 PHE A CA 1
ATOM 1958 C C . PHE A 1 241 ? -2.886 -11.652 -3.326 1.00 86.75 241 PHE A C 1
ATOM 1960 O O . PHE A 1 241 ? -2.382 -12.736 -3.047 1.00 86.75 241 PHE A O 1
ATOM 1967 N N . ILE A 1 242 ? -4.194 -11.471 -3.429 1.00 89.69 242 ILE A N 1
ATOM 1968 C CA . ILE A 1 242 ? -5.165 -12.558 -3.384 1.00 89.69 242 ILE A CA 1
ATOM 1969 C C . ILE A 1 242 ? -6.074 -12.472 -4.602 1.00 89.69 242 ILE A C 1
ATOM 1971 O O . ILE A 1 242 ? -6.348 -11.384 -5.113 1.00 89.69 242 ILE A O 1
ATOM 1975 N N . HIS A 1 243 ? -6.566 -13.613 -5.068 1.00 89.94 243 HIS A N 1
ATOM 1976 C CA . HIS A 1 243 ? -7.630 -13.625 -6.062 1.00 89.94 243 HIS A CA 1
ATOM 1977 C C . HIS A 1 243 ? -8.990 -13.475 -5.369 1.00 89.94 243 HIS A C 1
ATOM 1979 O O . HIS A 1 243 ? -9.263 -14.138 -4.366 1.00 89.94 243 HIS A O 1
ATOM 1985 N N . ARG A 1 244 ? -9.847 -12.598 -5.896 1.00 87.31 244 ARG A N 1
ATOM 1986 C CA . ARG A 1 244 ? -11.232 -12.420 -5.450 1.00 87.31 244 ARG A CA 1
ATOM 1987 C C . ARG A 1 244 ? -12.168 -12.935 -6.527 1.00 87.31 244 ARG A C 1
ATOM 1989 O O . ARG A 1 244 ? -12.485 -12.210 -7.467 1.00 87.31 244 ARG A O 1
ATOM 1996 N N . SER A 1 245 ? -12.640 -14.167 -6.357 1.00 87.50 245 SER A N 1
ATOM 1997 C CA . SER A 1 245 ? -13.551 -14.809 -7.311 1.00 87.50 245 SER A CA 1
ATOM 1998 C C . SER A 1 245 ? -14.833 -14.002 -7.533 1.00 87.50 245 SER A C 1
ATOM 2000 O O . SER A 1 245 ? -15.307 -13.927 -8.659 1.00 87.50 245 SER A O 1
ATOM 2002 N N . GLN A 1 246 ? -15.341 -13.317 -6.501 1.00 84.75 246 GLN A N 1
ATOM 2003 C CA . GLN A 1 246 ? -16.533 -12.461 -6.590 1.00 84.75 246 GLN A CA 1
ATOM 2004 C C . GLN A 1 246 ? -16.378 -11.295 -7.576 1.00 84.75 246 GLN A C 1
ATOM 2006 O O . GLN A 1 246 ? -17.372 -10.797 -8.093 1.00 84.75 246 GLN A O 1
ATOM 2011 N N . PHE A 1 247 ? -15.143 -10.847 -7.811 1.00 81.69 247 PHE A N 1
ATOM 2012 C CA . PHE A 1 247 ? -14.832 -9.722 -8.693 1.00 81.69 247 PHE A CA 1
ATOM 2013 C C . PHE A 1 247 ? -14.050 -10.148 -9.939 1.00 81.69 247 PHE A C 1
ATOM 2015 O O . PHE A 1 247 ? -13.703 -9.297 -10.752 1.00 81.69 247 PHE A O 1
ATOM 2022 N N . GLY A 1 248 ? -13.717 -11.438 -10.067 1.00 84.44 248 GLY A N 1
ATOM 2023 C CA . GLY A 1 248 ? -12.881 -11.959 -11.149 1.00 84.44 248 GLY A CA 1
ATOM 2024 C C . GLY A 1 248 ? -11.490 -11.321 -11.226 1.00 84.44 248 GLY A C 1
ATOM 2025 O O . GLY A 1 248 ? -10.861 -11.366 -12.276 1.00 84.44 248 GLY A O 1
ATOM 2026 N N . CYS A 1 249 ? -10.995 -10.704 -10.148 1.00 84.31 249 CYS A N 1
ATOM 2027 C CA . CYS A 1 249 ? -9.781 -9.891 -10.192 1.00 84.31 249 CYS A CA 1
ATOM 2028 C C . CYS A 1 249 ? -8.828 -10.181 -9.028 1.00 84.31 249 CYS A C 1
ATOM 2030 O O . CYS A 1 249 ? -9.192 -10.762 -8.000 1.00 84.31 249 CYS A O 1
ATOM 2032 N N . ARG A 1 250 ? -7.565 -9.781 -9.196 1.00 86.81 250 ARG A N 1
ATOM 2033 C CA . ARG A 1 250 ? -6.575 -9.787 -8.115 1.00 86.81 250 ARG A CA 1
ATOM 2034 C C . ARG A 1 250 ? -6.763 -8.539 -7.257 1.00 86.81 250 ARG A C 1
ATOM 2036 O O . ARG A 1 250 ? -6.900 -7.435 -7.777 1.00 86.81 250 ARG A O 1
ATOM 2043 N N . GLN A 1 251 ? -6.721 -8.722 -5.946 1.00 88.75 251 GLN A N 1
ATOM 2044 C CA . GLN A 1 251 ? -6.761 -7.654 -4.962 1.00 88.75 251 GLN A CA 1
ATOM 2045 C C . GLN A 1 251 ? -5.476 -7.671 -4.137 1.00 88.75 251 GLN A C 1
ATOM 2047 O O . GLN A 1 251 ? -5.022 -8.723 -3.690 1.00 88.75 251 GLN A O 1
ATOM 2052 N N . ILE A 1 252 ? -4.946 -6.484 -3.881 1.00 88.25 252 ILE A N 1
ATOM 2053 C CA . ILE A 1 252 ? -3.925 -6.240 -2.874 1.00 88.25 252 ILE A CA 1
ATOM 2054 C C . ILE A 1 252 ? -4.577 -6.190 -1.504 1.00 88.25 252 ILE A C 1
ATOM 2056 O O . ILE A 1 252 ? -5.579 -5.500 -1.301 1.00 88.25 252 ILE A O 1
ATOM 2060 N N . VAL A 1 253 ? -3.960 -6.851 -0.539 1.00 90.25 253 VAL A N 1
ATOM 2061 C CA . VAL A 1 253 ? -4.366 -6.827 0.859 1.00 90.25 253 VAL A CA 1
ATOM 2062 C C . VAL A 1 253 ? -3.159 -6.679 1.774 1.00 90.25 253 VAL A C 1
ATOM 2064 O O . VAL A 1 253 ? -2.059 -7.100 1.428 1.00 90.25 253 VAL A O 1
ATOM 2067 N N . ASN A 1 254 ? -3.385 -6.127 2.966 1.00 91.12 254 ASN A N 1
ATOM 2068 C CA . ASN A 1 254 ? -2.408 -6.171 4.047 1.00 91.12 254 ASN A CA 1
ATOM 2069 C C . ASN A 1 254 ? -2.714 -7.358 4.981 1.00 91.12 254 ASN A C 1
ATOM 2071 O O . ASN A 1 254 ? -3.886 -7.639 5.268 1.00 91.12 254 ASN A O 1
ATOM 2075 N N . ARG A 1 255 ? -1.679 -8.058 5.453 1.00 91.69 255 ARG A N 1
ATOM 2076 C CA . ARG A 1 255 ? -1.760 -9.156 6.436 1.00 91.69 255 ARG A CA 1
ATOM 2077 C C . ARG A 1 255 ? -0.857 -8.878 7.642 1.00 91.69 255 ARG A C 1
ATOM 2079 O O . ARG A 1 255 ? 0.224 -9.444 7.757 1.00 91.69 255 ARG A O 1
ATOM 2086 N N . PRO A 1 256 ? -1.257 -7.949 8.526 1.00 93.00 256 PRO A N 1
ATOM 2087 C CA . PRO A 1 256 ? -0.538 -7.675 9.764 1.00 93.00 256 PRO A CA 1
ATOM 2088 C C . PRO A 1 256 ? -0.828 -8.784 10.789 1.00 93.00 256 PRO A C 1
ATOM 2090 O O . PRO A 1 256 ? -1.584 -8.586 11.745 1.00 93.00 256 PRO A O 1
ATOM 2093 N N . ASP A 1 257 ? -0.274 -9.972 10.548 1.00 91.12 257 ASP A N 1
ATOM 2094 C CA . ASP A 1 257 ? -0.541 -11.166 11.350 1.00 91.12 257 ASP A CA 1
ATOM 2095 C C . ASP A 1 257 ? -0.214 -10.934 12.831 1.00 91.12 257 ASP A C 1
ATOM 2097 O O . ASP A 1 257 ? 0.764 -10.272 13.182 1.00 91.12 257 ASP A O 1
ATOM 2101 N N . ALA A 1 258 ? -1.075 -11.455 13.708 1.00 93.38 258 ALA A N 1
ATOM 2102 C CA . ALA A 1 258 ? -1.028 -11.298 15.167 1.00 93.38 258 ALA A CA 1
ATOM 2103 C C . ALA A 1 258 ? -1.136 -9.858 15.722 1.00 93.38 258 ALA A C 1
ATOM 2105 O O . ALA A 1 258 ? -1.294 -9.706 16.933 1.00 93.38 258 ALA A O 1
ATOM 2106 N N . VAL A 1 259 ? -1.113 -8.810 14.887 1.00 97.06 259 VAL A N 1
ATOM 2107 C CA . VAL A 1 259 ? -1.270 -7.417 15.344 1.00 97.06 259 VAL A CA 1
ATOM 2108 C C . VAL A 1 259 ? -2.699 -7.159 15.812 1.00 97.06 259 VAL A C 1
ATOM 2110 O O . VAL A 1 259 ? -2.903 -6.637 16.905 1.00 97.06 259 VAL A O 1
ATOM 2113 N N . VAL A 1 260 ? -3.693 -7.534 15.002 1.00 96.62 260 VAL A N 1
ATOM 2114 C CA . VAL A 1 260 ? -5.117 -7.407 15.347 1.00 96.62 260 VAL A CA 1
ATOM 2115 C C . VAL A 1 260 ? -5.623 -8.750 15.858 1.00 96.62 260 VAL A C 1
ATOM 2117 O O . VAL A 1 260 ? -5.777 -9.703 15.091 1.00 96.62 260 VAL A O 1
ATOM 2120 N N . ARG A 1 261 ? -5.885 -8.816 17.163 1.00 97.19 261 ARG A N 1
ATOM 2121 C CA . ARG A 1 261 ? -6.346 -10.022 17.857 1.00 97.19 261 ARG A CA 1
ATOM 2122 C C . ARG A 1 261 ? -7.834 -10.235 17.668 1.00 97.19 261 ARG A C 1
ATOM 2124 O O . ARG A 1 261 ? -8.245 -11.314 17.265 1.00 97.19 261 ARG A O 1
ATOM 2131 N N . ASN A 1 262 ? -8.628 -9.193 17.893 1.00 97.56 262 ASN A N 1
ATOM 2132 C CA . ASN A 1 262 ? -10.079 -9.284 17.822 1.00 97.56 262 ASN A CA 1
ATOM 2133 C C . ASN A 1 262 ? -10.677 -8.043 17.173 1.00 97.56 262 ASN A C 1
ATOM 2135 O O . ASN A 1 262 ? -10.205 -6.928 17.401 1.00 97.56 262 ASN A O 1
ATOM 2139 N N . VAL A 1 263 ? -11.750 -8.243 16.413 1.00 97.44 263 VAL A N 1
ATOM 2140 C CA . VAL A 1 263 ? -12.614 -7.161 15.934 1.00 97.44 263 VAL A CA 1
ATOM 2141 C C . VAL A 1 263 ? -14.044 -7.503 16.316 1.00 97.44 263 VAL A C 1
ATOM 2143 O O . VAL A 1 263 ? -14.530 -8.598 16.028 1.00 97.44 263 VAL A O 1
ATOM 2146 N N . ILE A 1 264 ? -14.706 -6.558 16.971 1.00 97.81 264 ILE A N 1
ATOM 2147 C CA . ILE A 1 264 ? -16.079 -6.667 17.452 1.00 97.81 264 ILE A CA 1
ATOM 2148 C C . ILE A 1 264 ? -16.856 -5.501 16.845 1.00 97.81 264 ILE A C 1
ATOM 2150 O O . ILE A 1 264 ? -16.400 -4.361 16.917 1.00 97.81 264 ILE A O 1
ATOM 2154 N N . ILE A 1 265 ? -18.006 -5.787 16.235 1.00 96.94 265 ILE A N 1
ATOM 2155 C CA . ILE A 1 265 ? -18.892 -4.786 15.627 1.00 96.94 265 ILE A CA 1
ATOM 2156 C C . ILE A 1 265 ? -20.267 -4.933 16.267 1.00 96.94 265 ILE A C 1
ATOM 2158 O O . ILE A 1 265 ? -20.871 -6.005 16.202 1.00 96.94 265 ILE A O 1
ATOM 2162 N N . GLY A 1 266 ? -20.757 -3.877 16.916 1.00 93.88 266 GLY A N 1
ATOM 2163 C CA . GLY A 1 266 ? -22.052 -3.889 17.599 1.00 93.88 266 GLY A CA 1
ATOM 2164 C C . GLY A 1 266 ? -22.192 -5.006 18.641 1.00 93.88 266 GLY A C 1
ATOM 2165 O O . GLY A 1 266 ? -23.286 -5.534 18.823 1.00 93.88 266 GLY A O 1
ATOM 2166 N N . GLY A 1 267 ? -21.093 -5.403 19.289 1.00 94.44 267 GLY A N 1
ATOM 2167 C CA . GLY A 1 267 ? -21.059 -6.498 20.267 1.00 94.44 267 GLY A CA 1
ATOM 2168 C C . GLY A 1 267 ? -20.915 -7.903 19.674 1.00 94.44 267 GLY A C 1
ATOM 2169 O O . GLY A 1 267 ? -20.779 -8.860 20.430 1.00 94.44 267 GLY A O 1
ATOM 2170 N N . LYS A 1 268 ? -20.895 -8.053 18.344 1.00 95.94 268 LYS A N 1
ATOM 2171 C CA . LYS A 1 268 ? -20.645 -9.336 17.676 1.00 95.94 268 LYS A CA 1
ATOM 2172 C C . LYS A 1 268 ? -19.167 -9.475 17.330 1.00 95.94 268 LYS A C 1
ATOM 2174 O O . LYS A 1 268 ? -18.609 -8.605 16.664 1.00 95.94 268 LYS A O 1
ATOM 2179 N N . MET A 1 269 ? -18.542 -10.569 17.757 1.00 97.00 269 MET A N 1
ATOM 2180 C CA . MET A 1 269 ? -17.181 -10.918 17.343 1.00 97.00 269 MET A CA 1
ATOM 2181 C C . MET A 1 269 ? -17.183 -11.254 15.849 1.00 97.00 269 MET A C 1
ATOM 2183 O O . MET A 1 269 ? -17.874 -12.183 15.444 1.00 97.00 269 MET A O 1
ATOM 2187 N N . VAL A 1 270 ? -16.427 -10.511 15.038 1.00 97.44 270 VAL A N 1
ATOM 2188 C CA . VAL A 1 270 ? -16.322 -10.746 13.582 1.00 97.44 270 VAL A CA 1
ATOM 2189 C C . VAL A 1 270 ? -14.964 -11.296 13.161 1.00 97.44 270 VAL A C 1
ATOM 2191 O O . VAL A 1 270 ? -14.841 -11.905 12.099 1.00 97.44 270 VAL A O 1
ATOM 2194 N N . TRP A 1 271 ? -13.947 -11.090 13.995 1.00 96.50 271 TRP A N 1
ATOM 2195 C CA . TRP A 1 271 ? -12.587 -11.574 13.795 1.00 96.50 271 TRP A CA 1
ATOM 2196 C C . TRP A 1 271 ? -12.002 -12.009 15.130 1.00 96.50 271 TRP A C 1
ATOM 2198 O O . TRP A 1 271 ? -12.056 -11.244 16.096 1.00 96.50 271 TRP A O 1
ATOM 2208 N N . ASP A 1 272 ? -11.412 -13.198 15.158 1.00 96.31 272 ASP A N 1
ATOM 2209 C CA . ASP A 1 272 ? -10.721 -13.748 16.316 1.00 96.31 272 ASP A CA 1
ATOM 2210 C C . ASP A 1 272 ? -9.445 -14.472 15.872 1.00 96.31 272 ASP A C 1
ATOM 2212 O O . ASP A 1 272 ? -9.491 -15.476 15.164 1.00 96.31 272 ASP A O 1
ATOM 2216 N N . ASN A 1 273 ? -8.294 -13.916 16.251 1.00 92.81 273 ASN A N 1
ATOM 2217 C CA . ASN A 1 273 ? -6.962 -14.501 16.095 1.00 92.81 273 ASN A CA 1
ATOM 2218 C C . ASN A 1 273 ? -6.673 -15.116 14.710 1.00 92.81 273 ASN A C 1
ATOM 2220 O O . ASN A 1 273 ? -6.136 -16.216 14.610 1.00 92.81 273 ASN A O 1
ATOM 2224 N N . GLY A 1 274 ? -6.986 -14.395 13.628 1.00 91.56 274 GLY A N 1
ATOM 2225 C CA . GLY A 1 274 ? -6.710 -14.865 12.260 1.00 91.56 274 GLY A CA 1
ATOM 2226 C C . GLY A 1 274 ? -7.923 -15.437 11.528 1.00 91.56 274 GLY A C 1
ATOM 2227 O O . GLY A 1 274 ? -7.833 -15.711 10.332 1.00 91.56 274 GLY A O 1
ATOM 2228 N N . ILE A 1 275 ? -9.048 -15.616 12.223 1.00 94.81 275 ILE A N 1
ATOM 2229 C CA . ILE A 1 275 ? -10.217 -16.323 11.705 1.00 94.81 275 ILE A CA 1
ATOM 2230 C C . ILE A 1 275 ? -11.432 -15.393 11.733 1.00 94.81 275 ILE A C 1
ATOM 2232 O O . ILE A 1 275 ? -11.709 -14.722 12.728 1.00 94.81 275 ILE A O 1
ATOM 2236 N N . TYR A 1 276 ? -12.171 -15.346 10.624 1.00 95.19 276 TYR A N 1
ATOM 2237 C CA . TYR A 1 276 ? -13.475 -14.685 10.582 1.00 95.19 276 TYR A CA 1
ATOM 2238 C C . TYR A 1 276 ? -14.524 -15.540 11.294 1.00 95.19 276 TYR A C 1
ATOM 2240 O O . TYR A 1 276 ? -14.534 -16.760 11.142 1.00 95.19 276 TYR A O 1
ATOM 2248 N N . SER A 1 277 ? -15.448 -14.907 12.017 1.00 95.50 277 SER A N 1
ATOM 2249 C CA . SER A 1 277 ? -16.605 -15.614 12.578 1.00 95.50 277 SER A CA 1
ATOM 2250 C C . SER A 1 277 ? -17.419 -16.291 11.470 1.00 95.50 277 SER A C 1
ATOM 2252 O O . SER A 1 277 ? -17.529 -15.739 10.374 1.00 95.50 277 SER A O 1
ATOM 2254 N N . GLU A 1 278 ? -18.077 -17.412 11.765 1.00 94.50 278 GLU A N 1
ATOM 2255 C CA . GLU A 1 278 ? -18.872 -18.160 10.779 1.00 94.50 278 GLU A CA 1
ATOM 2256 C C . GLU A 1 278 ? -19.955 -17.311 10.083 1.00 94.50 278 GLU A C 1
ATOM 2258 O O . GLU A 1 278 ? -20.225 -17.504 8.893 1.00 94.50 278 GLU A O 1
ATOM 2263 N N . ASP A 1 279 ? -20.537 -16.350 10.803 1.00 92.75 279 ASP A N 1
ATOM 2264 C CA . ASP A 1 279 ? -21.586 -15.449 10.311 1.00 92.75 279 ASP A CA 1
ATOM 2265 C C . ASP A 1 279 ? -21.060 -14.250 9.506 1.00 92.75 279 ASP A C 1
ATOM 2267 O O . ASP A 1 279 ? -21.850 -13.480 8.942 1.00 92.75 279 ASP A O 1
ATOM 2271 N N . PHE A 1 280 ? -19.737 -14.061 9.436 1.00 92.38 280 PHE A N 1
ATOM 2272 C CA . PHE A 1 280 ? -19.141 -12.908 8.769 1.00 92.38 280 PHE A CA 1
ATOM 2273 C C . PHE A 1 280 ? -19.466 -12.927 7.273 1.00 92.38 280 PHE A C 1
ATOM 2275 O O . PHE A 1 280 ? -19.215 -13.902 6.568 1.00 92.38 280 PHE A O 1
ATOM 2282 N N . GLY A 1 281 ? -20.056 -11.836 6.781 1.00 89.06 281 GLY A N 1
ATOM 2283 C CA . GLY A 1 281 ? -20.516 -11.727 5.394 1.00 89.06 281 GLY A CA 1
ATOM 2284 C C . GLY A 1 281 ? -21.822 -12.472 5.082 1.00 89.06 281 GLY A C 1
ATOM 2285 O O . GLY A 1 281 ? -22.345 -12.297 3.986 1.00 89.06 281 GLY A O 1
ATOM 2286 N N . LYS A 1 282 ? -22.378 -13.245 6.028 1.00 92.38 282 LYS A N 1
ATOM 2287 C CA . LYS A 1 282 ? -23.693 -13.903 5.903 1.00 92.38 282 LYS A CA 1
ATOM 2288 C C . LYS A 1 282 ? -24.803 -13.094 6.566 1.00 92.38 282 LYS A C 1
ATOM 2290 O O . LYS A 1 282 ? -25.918 -13.040 6.056 1.00 92.38 282 LYS A O 1
ATOM 2295 N N . THR A 1 283 ? -24.500 -12.445 7.689 1.00 92.69 283 THR A N 1
ATOM 2296 C CA . THR A 1 283 ? -25.445 -11.581 8.404 1.00 92.69 283 THR A CA 1
ATOM 2297 C C . THR A 1 283 ? -24.846 -10.208 8.689 1.00 92.69 283 THR A C 1
ATOM 2299 O O . THR A 1 283 ? -23.629 -10.027 8.796 1.00 92.69 283 THR A O 1
ATOM 2302 N N . ALA A 1 284 ? -25.714 -9.203 8.810 1.00 93.19 284 ALA A N 1
ATOM 2303 C CA . ALA A 1 284 ? -25.284 -7.862 9.172 1.00 93.19 284 ALA A CA 1
ATOM 2304 C C . ALA A 1 284 ? -24.730 -7.847 10.610 1.00 93.19 284 ALA A C 1
ATOM 2306 O O . ALA A 1 284 ? -25.432 -8.144 11.585 1.00 93.19 284 ALA A O 1
ATOM 2307 N N . SER A 1 285 ? -23.451 -7.486 10.729 1.00 93.25 285 SER A N 1
ATOM 2308 C CA . SER A 1 285 ? -22.806 -7.213 12.021 1.00 93.25 285 SER A CA 1
ATOM 2309 C C . SER A 1 285 ? -22.899 -5.736 12.406 1.00 93.25 285 SER A C 1
ATOM 2311 O O . SER A 1 285 ? -23.006 -5.408 13.581 1.00 93.25 285 SER A O 1
ATOM 2313 N N . GLY A 1 286 ? -22.904 -4.845 11.410 1.00 91.62 286 GLY A N 1
ATOM 2314 C CA . GLY A 1 286 ? -23.070 -3.406 11.597 1.00 91.62 286 GLY A CA 1
ATOM 2315 C C . GLY A 1 286 ? -24.501 -2.923 11.364 1.00 91.62 286 GLY A C 1
ATOM 2316 O O . GLY A 1 286 ? -25.402 -3.681 11.003 1.00 91.62 286 GLY A O 1
ATOM 2317 N N . ARG A 1 287 ? -24.686 -1.614 11.526 1.00 91.75 287 ARG A N 1
ATOM 2318 C CA . ARG A 1 287 ? -25.932 -0.895 11.243 1.00 91.75 287 ARG A CA 1
ATOM 2319 C C . ARG A 1 287 ? -25.628 0.423 10.546 1.00 91.75 287 ARG A C 1
ATOM 2321 O O . ARG A 1 287 ? -24.522 0.945 10.655 1.00 91.75 287 ARG A O 1
ATOM 2328 N N . VAL A 1 288 ? -26.640 1.011 9.915 1.00 93.19 288 VAL A N 1
ATOM 2329 C CA . VAL A 1 288 ? -26.563 2.411 9.484 1.00 93.19 288 VAL A CA 1
ATOM 2330 C C . VAL A 1 288 ? -26.460 3.297 10.727 1.00 93.19 288 VAL A C 1
ATOM 2332 O O . VAL A 1 288 ? -27.333 3.250 11.603 1.00 93.19 288 VAL A O 1
ATOM 2335 N N . ILE A 1 289 ? -25.386 4.083 10.801 1.00 91.81 289 ILE A N 1
ATOM 2336 C CA . ILE A 1 289 ? -25.183 5.093 11.839 1.00 91.81 289 ILE A CA 1
ATOM 2337 C C . ILE A 1 289 ? -25.756 6.403 11.315 1.00 91.81 289 ILE A C 1
ATOM 2339 O O . ILE A 1 289 ? -25.320 6.908 10.281 1.00 91.81 289 ILE A O 1
ATOM 2343 N N . ARG A 1 290 ? -26.776 6.922 11.997 1.00 94.38 290 ARG A N 1
ATOM 2344 C CA . ARG A 1 290 ? -27.381 8.209 11.648 1.00 94.38 290 ARG A CA 1
ATOM 2345 C C . ARG A 1 290 ? -26.686 9.328 12.419 1.00 94.38 290 ARG A C 1
ATOM 2347 O O . ARG A 1 290 ? -25.927 9.067 13.352 1.00 94.38 290 ARG A O 1
ATOM 2354 N N . ALA A 1 291 ? -26.958 10.568 12.024 1.00 94.88 291 ALA A N 1
ATOM 2355 C CA . ALA A 1 291 ? -26.521 11.729 12.789 1.00 94.88 291 ALA A CA 1
ATOM 2356 C C . ALA A 1 291 ? -27.013 11.621 14.244 1.00 94.88 291 ALA A C 1
ATOM 2358 O O . ALA A 1 291 ? -28.106 11.120 14.505 1.00 94.88 291 ALA A O 1
ATOM 2359 N N . LYS A 1 292 ? -26.192 12.067 15.192 1.00 92.81 292 LYS A N 1
ATOM 2360 C CA . LYS A 1 292 ? -26.404 11.928 16.642 1.00 92.81 292 LYS A CA 1
ATOM 2361 C C . LYS A 1 292 ? -27.717 12.534 17.145 1.00 92.81 292 LYS A C 1
ATOM 2363 O O . LYS A 1 292 ? -28.216 12.131 18.188 1.00 92.81 292 LYS A O 1
ATOM 2368 N N . ASP A 1 293 ? -28.238 13.528 16.435 1.00 93.81 293 ASP A N 1
ATOM 2369 C CA . ASP A 1 293 ? -29.478 14.248 16.727 1.00 93.81 293 ASP A CA 1
ATOM 2370 C C . ASP A 1 293 ? -30.716 13.584 16.107 1.00 93.81 293 ASP A C 1
ATOM 2372 O O . ASP A 1 293 ? -31.849 13.967 16.405 1.00 93.81 293 ASP A O 1
ATOM 2376 N N . HIS A 1 294 ? -30.523 12.548 15.289 1.00 95.94 294 HIS A N 1
ATOM 2377 C CA . HIS A 1 294 ? -31.607 11.788 14.693 1.00 95.94 294 HIS A CA 1
ATOM 2378 C C . HIS A 1 294 ? -32.443 11.073 15.777 1.00 95.94 294 HIS A C 1
ATOM 2380 O O . HIS A 1 294 ? -31.864 10.433 16.657 1.00 95.94 294 HIS A O 1
ATOM 2386 N N . PRO A 1 295 ? -33.792 11.049 15.689 1.00 94.25 295 PRO A N 1
ATOM 2387 C CA . PRO A 1 295 ? -34.661 10.438 16.707 1.00 94.25 295 PRO A CA 1
ATOM 2388 C C . PRO A 1 295 ? -34.288 8.998 17.094 1.00 94.25 295 PRO A C 1
ATOM 2390 O O . PRO A 1 295 ? -34.278 8.640 18.262 1.00 94.25 295 PRO A O 1
ATOM 2393 N N . LEU A 1 296 ? -33.904 8.172 16.114 1.00 91.25 296 LEU A N 1
ATOM 2394 C CA . LEU A 1 296 ? -33.468 6.778 16.332 1.00 91.25 296 LEU A CA 1
ATOM 2395 C C . LEU A 1 296 ? -32.080 6.604 16.983 1.00 91.25 296 LEU A C 1
ATOM 2397 O O . LEU A 1 296 ? -31.686 5.469 17.276 1.00 91.25 296 LEU A O 1
ATOM 2401 N N . GLU A 1 297 ? -31.320 7.686 17.139 1.00 90.81 297 GLU A N 1
ATOM 2402 C CA . GLU A 1 297 ? -30.044 7.718 17.863 1.00 90.81 297 GLU A CA 1
ATOM 2403 C C . GLU A 1 297 ? -30.197 8.349 19.254 1.00 90.81 297 GLU A C 1
ATOM 2405 O O 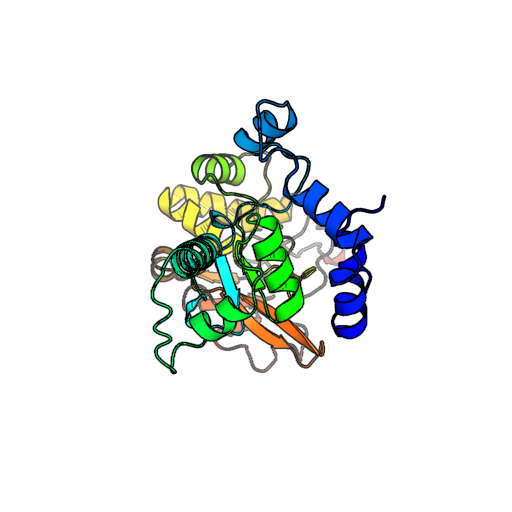. GLU A 1 297 ? -29.292 8.228 20.078 1.00 90.81 297 GLU A O 1
ATOM 2410 N N . GLN A 1 298 ? -31.347 8.965 19.556 1.00 81.25 298 GLN A N 1
ATOM 2411 C CA . GLN A 1 298 ? -31.629 9.491 20.888 1.00 81.25 298 GLN A CA 1
ATOM 2412 C C . GLN A 1 298 ? -31.640 8.340 21.903 1.00 81.25 298 GLN A C 1
ATOM 2414 O O . GLN A 1 298 ? -32.294 7.317 21.708 1.00 81.25 298 GLN A O 1
ATOM 2419 N N . GLY A 1 299 ? -30.856 8.484 22.973 1.00 75.12 299 GLY A N 1
ATOM 2420 C CA . GLY A 1 299 ? -30.662 7.442 23.987 1.00 75.12 299 GLY A CA 1
ATOM 2421 C C . GLY A 1 299 ? -29.584 6.403 23.655 1.00 75.12 299 GLY A C 1
ATOM 2422 O O . GLY A 1 299 ? -29.211 5.634 24.537 1.00 75.12 299 GLY A O 1
ATOM 2423 N N . LYS A 1 300 ? -29.030 6.402 22.434 1.00 72.12 300 LYS A N 1
ATOM 2424 C CA . LYS A 1 300 ? -27.803 5.662 22.104 1.00 72.12 300 LYS A CA 1
ATOM 2425 C C . LYS A 1 300 ? -26.629 6.602 22.330 1.00 72.12 300 LYS A C 1
ATOM 2427 O O . LYS A 1 300 ? -26.563 7.659 21.710 1.00 72.12 300 LYS A O 1
ATOM 2432 N N . MET A 1 301 ? -25.762 6.258 23.271 1.00 59.19 301 MET A N 1
ATOM 2433 C CA . MET A 1 301 ? -24.640 7.098 23.696 1.00 59.19 301 MET A CA 1
ATOM 2434 C C . MET A 1 301 ? -23.309 6.635 23.119 1.00 59.19 301 MET A C 1
ATOM 2436 O O . MET A 1 301 ? -23.236 5.497 22.627 1.00 59.19 301 MET A O 1
#

pLDDT: mean 89.17, std 9.88, range [47.09, 97.94]